Protein AF-A0A1B0G4T1-F1 (afdb_monomer_lite)

pLDDT: mean 83.84, std 18.12, range [33.19, 98.25]

Foldseek 3Di:
DPDDPPDDADPPDLVSLVVLLVVCVVPVADDLRNLVNLLVVLVVLLVCVVVVDPPSLVSVLSSLVSLLCNVVSDDPVPVVRLLSSLLSLLVNLLSLLSVLLDDDPVDLCSLVSSLVSNVSSVVSHDPVSLLCLQVDDAQSLLSLVNCLPPSPDDVSNVSSVVSSVVSLVSHDPVSNVSNLVSNPPVPVVVCVVVVVVVVVCVVVVPPPDDDDD

Secondary structure (DSSP, 8-state):
---SSSSSS---SHHHHHHHHHHHHHH----HHHHHHHHHHHHHHHHHHHTT-TTHHHHHHHHHHHHHHGGGGS-TT-HHHHHHHHHHHHHHHHHHHHHTT---TT-TTHHHHHHHHHHHHHHHS-HHHHGGGGGSPTTTGGGGHHHHHHSSSHHHHHHHHHHHHHHHTTS-HHHHHHHHHTSTT--HHHHHHHHHHHHHHHTTT--S-----

Sequence (213 aa):
MSSTKQKANDVRGLSDLQRIAKEFNKSKHVDKDVVRIFFSGFRFLTISLELQKYGIFEDIINWCRLYARIPFYIDPLNEKLQRLYEDTIPMVFPHIIGYLPYSVRDIETYHYMLLETMDTLLRNASFTALQKIGNFRPGIVAGLQYPIENAGDFNTQLLALKLMTRLLKYADIEKQNQELKSVPWFNTKLIENDLSAVIKEANRGQFENVRFA

Radius of gyration: 20.48 Å; chains: 1; bounding box: 42×47×72 Å

Organism: Glossina morsitans morsitans (NCBI:txid37546)

Structure (mmCIF, N/CA/C/O backbone):
data_AF-A0A1B0G4T1-F1
#
_entry.id   AF-A0A1B0G4T1-F1
#
loop_
_atom_site.group_PDB
_atom_site.id
_atom_site.type_symbol
_atom_site.label_atom_id
_atom_site.label_alt_id
_atom_site.label_comp_id
_atom_site.label_asym_id
_atom_site.label_entity_id
_atom_site.label_seq_id
_atom_site.pdbx_PDB_ins_code
_atom_site.Cartn_x
_atom_site.Cartn_y
_atom_site.Cartn_z
_atom_site.occupancy
_atom_site.B_iso_or_equiv
_atom_site.auth_seq_id
_atom_site.auth_comp_id
_atom_site.auth_asym_id
_atom_site.auth_atom_id
_atom_site.pdbx_PDB_model_num
ATOM 1 N N . MET A 1 1 ? -6.571 -23.524 34.681 1.00 36.94 1 MET A N 1
ATOM 2 C CA . MET A 1 1 ? -7.301 -22.729 33.665 1.00 36.94 1 MET A CA 1
ATOM 3 C C . MET A 1 1 ? -6.343 -21.709 33.049 1.00 36.94 1 MET A C 1
ATOM 5 O O . MET A 1 1 ? -6.210 -20.628 33.600 1.00 36.94 1 MET A O 1
ATOM 9 N N . SER A 1 2 ? -5.619 -22.041 31.969 1.00 38.47 2 SER A N 1
ATOM 10 C CA . SER A 1 2 ? -4.729 -21.061 31.302 1.00 38.47 2 SER A CA 1
ATOM 11 C C . SER A 1 2 ? -4.327 -21.410 29.854 1.00 38.47 2 SER A C 1
ATOM 13 O O . SER A 1 2 ? -3.208 -21.114 29.451 1.00 38.47 2 SER A O 1
ATOM 15 N N . SER A 1 3 ? -5.192 -22.033 29.043 1.00 33.19 3 SER A N 1
ATOM 16 C CA . SER A 1 3 ? -4.827 -22.395 27.653 1.00 33.19 3 SER A CA 1
ATOM 17 C C . SER A 1 3 ? -5.660 -21.725 26.553 1.00 33.19 3 SER A C 1
ATOM 19 O O . SER A 1 3 ? -5.402 -21.946 25.373 1.00 33.19 3 SER A O 1
ATOM 21 N N . THR A 1 4 ? -6.620 -20.861 26.893 1.00 36.22 4 THR A N 1
ATOM 22 C CA . THR A 1 4 ? -7.578 -20.321 25.907 1.00 36.22 4 THR A CA 1
ATOM 23 C C . THR A 1 4 ? -7.241 -18.925 25.368 1.00 36.22 4 THR A C 1
ATOM 25 O O . THR A 1 4 ? -8.005 -18.389 24.575 1.00 36.22 4 THR A O 1
ATOM 28 N N . LYS A 1 5 ? -6.107 -18.317 25.748 1.00 35.59 5 LYS A N 1
ATOM 29 C CA . LYS A 1 5 ? -5.749 -16.933 25.353 1.00 35.59 5 LYS A CA 1
ATOM 30 C C . LYS A 1 5 ? -4.660 -16.803 24.276 1.00 35.59 5 LYS A C 1
ATOM 32 O O . LYS A 1 5 ? -4.138 -15.714 24.082 1.00 35.59 5 LYS A O 1
ATOM 37 N N . GLN A 1 6 ? -4.335 -17.868 23.540 1.00 37.84 6 GLN A N 1
ATOM 38 C CA . GLN A 1 6 ? -3.200 -17.836 22.602 1.00 37.84 6 GLN A CA 1
ATOM 39 C C . GLN A 1 6 ? -3.440 -18.614 21.297 1.00 37.84 6 GLN A C 1
ATOM 41 O O . GLN A 1 6 ? -2.586 -19.370 20.848 1.00 37.84 6 GLN A O 1
ATOM 46 N N . LYS A 1 7 ? -4.626 -18.457 20.688 1.00 34.97 7 LYS A N 1
ATOM 47 C CA . LYS A 1 7 ? -4.952 -19.058 19.375 1.00 34.97 7 LYS A CA 1
ATOM 48 C C . LYS A 1 7 ? -5.548 -18.092 18.336 1.00 34.97 7 LYS A C 1
ATOM 50 O O . LYS A 1 7 ? -5.971 -18.550 17.284 1.00 34.97 7 LYS A O 1
ATOM 55 N N . ALA A 1 8 ? -5.573 -16.782 18.590 1.00 40.47 8 ALA A N 1
ATOM 56 C CA . ALA A 1 8 ? -6.279 -15.833 17.718 1.00 40.47 8 ALA A CA 1
ATOM 57 C C . ALA A 1 8 ? -5.431 -15.164 16.614 1.00 40.47 8 ALA A C 1
ATOM 59 O O . ALA A 1 8 ? -6.021 -14.598 15.705 1.00 40.47 8 ALA A O 1
ATOM 60 N N . ASN A 1 9 ? -4.090 -15.238 16.636 1.00 47.28 9 ASN A N 1
ATOM 61 C CA . ASN A 1 9 ? -3.261 -14.312 15.838 1.00 47.28 9 ASN A CA 1
ATOM 62 C C . ASN A 1 9 ? -2.207 -14.937 14.907 1.00 47.28 9 ASN A C 1
ATOM 64 O O . ASN A 1 9 ? -1.440 -14.194 14.299 1.00 47.28 9 ASN A O 1
ATOM 68 N N . ASP A 1 10 ? -2.163 -16.257 14.738 1.00 59.28 10 ASP A N 1
ATOM 69 C CA . ASP A 1 10 ? -1.193 -16.852 13.814 1.00 59.28 10 ASP A CA 1
ATOM 70 C C . ASP A 1 10 ? -1.837 -17.036 12.438 1.00 59.28 10 ASP A C 1
ATOM 72 O O . ASP A 1 10 ? -2.585 -17.988 12.223 1.00 59.28 10 ASP A O 1
ATOM 76 N N . VAL A 1 11 ? -1.538 -16.144 11.493 1.00 70.69 11 VAL A N 1
ATOM 77 C CA . VAL A 1 11 ? -1.718 -16.443 10.065 1.00 70.69 11 VAL A CA 1
ATOM 78 C C . VAL A 1 11 ? -0.745 -17.572 9.719 1.00 70.69 11 VAL A C 1
ATOM 80 O O . VAL A 1 11 ? 0.470 -17.366 9.743 1.00 70.69 11 VAL A O 1
ATOM 83 N N . ARG A 1 12 ? -1.256 -18.775 9.437 1.00 75.62 12 ARG A N 1
ATOM 84 C CA . ARG A 1 12 ? -0.443 -19.972 9.138 1.00 75.62 12 ARG A CA 1
ATOM 85 C C . ARG A 1 12 ? -0.496 -20.355 7.661 1.00 75.62 12 ARG A C 1
ATOM 87 O O . ARG A 1 12 ? 0.403 -21.040 7.177 1.00 75.62 12 ARG A O 1
ATOM 94 N N . GLY A 1 13 ? -1.518 -19.899 6.938 1.00 78.81 13 GLY A N 1
ATOM 95 C CA . GLY A 1 13 ? -1.740 -20.189 5.521 1.00 78.81 13 GLY A CA 1
ATOM 96 C C . GLY A 1 13 ? -2.429 -19.054 4.758 1.00 78.81 13 GLY A C 1
ATOM 97 O O . GLY A 1 13 ? -3.000 -18.145 5.355 1.00 78.81 13 GLY A O 1
ATOM 98 N N . LEU A 1 14 ? -2.439 -19.145 3.420 1.00 84.12 14 LEU A N 1
ATOM 99 C CA . LEU A 1 14 ? -3.254 -18.254 2.574 1.00 84.12 14 LEU A CA 1
ATOM 100 C C . LEU A 1 14 ? -4.751 -18.420 2.864 1.00 84.12 14 LEU A C 1
ATOM 102 O O . LEU A 1 14 ? -5.485 -17.440 2.906 1.00 84.12 14 LEU A O 1
ATOM 106 N N . SER A 1 15 ? -5.184 -19.640 3.192 1.00 88.31 15 SER A N 1
ATOM 107 C CA . SER A 1 15 ? -6.550 -19.917 3.642 1.00 88.31 15 SER A CA 1
ATOM 108 C C . SER A 1 15 ? -6.940 -19.133 4.901 1.00 88.31 15 SER A C 1
ATOM 110 O O . SER A 1 15 ? -8.100 -18.741 5.034 1.00 88.31 15 SER A O 1
ATOM 112 N N . ASP A 1 16 ? -5.996 -18.860 5.810 1.00 89.62 16 ASP A N 1
ATOM 113 C CA . ASP A 1 16 ? -6.262 -18.029 6.986 1.00 89.62 16 ASP A CA 1
ATOM 114 C C . ASP A 1 16 ? -6.482 -16.573 6.586 1.00 89.62 16 ASP A C 1
ATOM 116 O O . ASP A 1 16 ? -7.438 -15.961 7.058 1.00 89.62 16 ASP A O 1
ATOM 120 N N . LEU A 1 17 ? -5.655 -16.034 5.680 1.00 90.88 17 LEU A N 1
ATOM 121 C CA . LEU A 1 17 ? -5.855 -14.688 5.135 1.00 90.88 17 LEU A CA 1
ATOM 122 C C . LEU A 1 17 ? -7.210 -14.577 4.432 1.00 90.88 17 LEU A C 1
ATOM 124 O O . LEU A 1 17 ? -7.978 -13.662 4.711 1.00 90.88 17 LEU A O 1
ATOM 128 N N . GLN A 1 18 ? -7.564 -15.545 3.590 1.00 92.75 18 GLN A N 1
ATOM 129 C CA . GLN A 1 18 ? -8.857 -15.576 2.904 1.00 92.75 18 GLN A CA 1
ATOM 130 C C . GLN A 1 18 ? -10.032 -15.642 3.890 1.00 92.75 18 GLN A C 1
ATOM 132 O O . GLN A 1 18 ? -11.033 -14.936 3.724 1.00 92.75 18 GLN A O 1
ATOM 137 N N . ARG A 1 19 ? -9.913 -16.450 4.952 1.00 94.31 19 ARG A N 1
ATOM 138 C CA . ARG A 1 19 ? -10.917 -16.531 6.021 1.00 94.31 19 ARG A CA 1
ATOM 139 C C . ARG A 1 19 ? -11.059 -15.198 6.753 1.00 94.31 19 ARG A C 1
ATOM 141 O O . ARG A 1 19 ? -12.182 -14.713 6.878 1.00 94.31 19 ARG A O 1
ATOM 148 N N . ILE A 1 20 ? -9.949 -14.588 7.173 1.00 93.62 20 ILE A N 1
ATOM 149 C CA . ILE A 1 20 ? -9.932 -13.285 7.855 1.00 93.62 20 ILE A CA 1
ATOM 150 C C . ILE A 1 20 ? -10.541 -12.205 6.956 1.00 93.62 20 ILE A C 1
ATOM 152 O O . ILE A 1 20 ? -11.408 -11.454 7.395 1.00 93.62 20 ILE A O 1
ATOM 156 N N . ALA A 1 21 ? -10.163 -12.164 5.678 1.00 93.88 21 ALA A N 1
ATOM 157 C CA . ALA A 1 21 ? -10.709 -11.231 4.697 1.00 93.88 21 ALA A CA 1
ATOM 158 C C . ALA A 1 21 ? -12.231 -11.388 4.535 1.00 93.88 21 ALA A C 1
ATOM 160 O O . ALA A 1 21 ? -12.971 -10.401 4.474 1.00 93.88 21 ALA A O 1
ATOM 161 N N . LYS A 1 22 ? -12.722 -12.633 4.496 1.00 94.12 22 LYS A N 1
ATOM 162 C CA . LYS A 1 22 ? -14.155 -12.941 4.410 1.00 94.12 22 LYS A CA 1
ATOM 163 C C . LYS A 1 22 ? -14.906 -12.546 5.681 1.00 94.12 22 LYS A C 1
ATOM 165 O O . LYS A 1 22 ? -16.009 -12.010 5.585 1.00 94.12 22 LYS A O 1
ATOM 170 N N . GLU A 1 23 ? -14.338 -12.816 6.852 1.00 93.56 23 GLU A N 1
ATOM 171 C CA . GLU A 1 23 ? -14.903 -12.421 8.147 1.00 93.56 23 GLU A CA 1
ATOM 172 C C . GLU A 1 23 ? -14.962 -10.895 8.275 1.00 93.56 23 GLU A C 1
ATOM 174 O O . GLU A 1 23 ? -16.020 -10.355 8.598 1.00 93.56 23 GLU A O 1
ATOM 179 N N . PHE A 1 24 ? -13.883 -10.199 7.916 1.00 94.69 24 PHE A N 1
ATOM 180 C CA . PHE A 1 24 ? -13.806 -8.741 7.942 1.00 94.69 24 PHE A CA 1
ATOM 181 C C . PHE A 1 24 ? -14.826 -8.080 7.007 1.00 94.69 24 PHE A C 1
ATOM 183 O O . PHE A 1 24 ? -15.534 -7.165 7.417 1.00 94.69 24 PHE A O 1
ATOM 190 N N . ASN A 1 25 ? -14.983 -8.578 5.776 1.00 92.38 25 ASN A N 1
ATOM 191 C CA . ASN A 1 25 ? -15.998 -8.065 4.845 1.00 92.38 25 ASN A CA 1
ATOM 192 C C . ASN A 1 25 ? -17.434 -8.191 5.381 1.00 92.38 25 ASN A C 1
ATOM 194 O O . ASN A 1 25 ? -18.291 -7.372 5.039 1.00 92.38 25 ASN A O 1
ATOM 198 N N . LYS A 1 26 ? -17.702 -9.219 6.196 1.00 93.38 26 LYS A N 1
ATOM 199 C CA . LYS A 1 26 ? -19.014 -9.448 6.811 1.00 93.38 26 LYS A CA 1
ATOM 200 C C . LYS A 1 26 ? -19.235 -8.563 8.029 1.00 93.38 26 LYS A C 1
ATOM 202 O O . LYS A 1 26 ? -20.270 -7.911 8.110 1.00 93.38 26 LYS A O 1
ATOM 207 N N . SER A 1 27 ? -18.298 -8.575 8.976 1.00 93.25 27 SER A N 1
ATOM 208 C CA . SER A 1 27 ? -18.466 -7.870 10.249 1.00 93.25 27 SER A CA 1
ATOM 209 C C . SER A 1 27 ? -18.265 -6.368 10.101 1.00 93.25 27 SER A C 1
ATOM 211 O O . SER A 1 27 ? -18.937 -5.605 10.788 1.00 93.25 27 SER A O 1
ATOM 213 N N . LYS A 1 28 ? -17.332 -5.952 9.229 1.00 93.31 28 LYS A N 1
ATOM 214 C CA . LYS A 1 28 ? -16.812 -4.577 9.126 1.00 93.31 28 LYS A CA 1
ATOM 215 C C . LYS A 1 28 ? -16.382 -4.013 10.484 1.00 93.31 28 LYS A C 1
ATOM 217 O O . LYS A 1 28 ? -16.335 -2.806 10.674 1.00 93.31 28 LYS A O 1
ATOM 222 N N . HIS A 1 29 ? -16.099 -4.893 11.439 1.00 92.75 29 HIS A N 1
ATOM 223 C CA . HIS A 1 29 ? -15.681 -4.527 12.781 1.00 92.75 29 HIS A CA 1
ATOM 224 C C . HIS A 1 29 ? -14.183 -4.250 12.768 1.00 92.75 29 HIS A C 1
ATOM 226 O O . HIS A 1 29 ? -13.412 -5.052 12.233 1.00 92.75 29 HIS A O 1
ATOM 232 N N . VAL A 1 30 ? -13.774 -3.132 13.366 1.00 94.62 30 VAL A N 1
ATOM 233 C CA . VAL A 1 30 ? -12.365 -2.769 13.519 1.00 94.62 30 VAL A CA 1
ATOM 234 C C . VAL A 1 30 ? -12.054 -2.563 14.989 1.00 94.62 30 VAL A C 1
ATOM 236 O O . VAL A 1 30 ? -12.640 -1.725 15.671 1.00 94.62 30 VAL A O 1
ATOM 239 N N . ASP A 1 31 ? -11.047 -3.287 15.451 1.00 95.00 31 ASP A N 1
ATOM 240 C CA . ASP A 1 31 ? -10.358 -3.031 16.702 1.00 95.00 31 ASP A CA 1
ATOM 241 C C . ASP A 1 31 ? -8.839 -3.122 16.492 1.00 95.00 31 ASP A C 1
ATOM 243 O O . ASP A 1 31 ? -8.334 -3.267 15.375 1.00 95.00 31 ASP A O 1
ATOM 247 N N . LYS A 1 32 ? -8.086 -3.004 17.587 1.00 95.38 32 LYS A N 1
ATOM 248 C CA . LYS A 1 32 ? -6.621 -3.024 17.547 1.00 95.38 32 LYS A CA 1
ATOM 249 C C . LYS A 1 32 ? -6.064 -4.349 17.030 1.00 95.38 32 LYS A C 1
ATOM 251 O O . LYS A 1 32 ? -4.991 -4.346 16.428 1.00 95.38 32 LYS A O 1
ATOM 256 N N . ASP A 1 33 ? -6.748 -5.459 17.287 1.00 93.88 33 ASP A N 1
ATOM 257 C CA . ASP A 1 33 ? -6.283 -6.779 16.874 1.00 93.88 33 ASP A CA 1
ATOM 258 C C . ASP A 1 33 ? -6.523 -6.974 15.379 1.00 93.88 33 ASP A C 1
ATOM 260 O O . ASP A 1 33 ? -5.616 -7.429 14.686 1.00 93.88 33 ASP A O 1
ATOM 264 N N . VAL A 1 34 ? -7.652 -6.491 14.849 1.00 94.25 34 VAL A N 1
ATOM 265 C CA . VAL A 1 34 ? -7.895 -6.435 13.397 1.00 94.25 34 VAL A CA 1
ATOM 266 C C . VAL A 1 34 ? -6.784 -5.658 12.687 1.00 94.25 34 VAL A C 1
ATOM 268 O O . VAL A 1 34 ? -6.173 -6.188 11.760 1.00 94.25 34 VAL A O 1
ATOM 271 N N . VAL A 1 35 ? -6.445 -4.447 13.146 1.00 95.06 35 VAL A N 1
ATOM 272 C CA . VAL A 1 35 ? -5.362 -3.642 12.538 1.00 95.06 35 VAL A CA 1
ATOM 273 C C . VAL A 1 35 ? -4.028 -4.404 12.543 1.00 95.06 35 VAL A C 1
ATOM 275 O O . VAL A 1 35 ? -3.334 -4.458 11.526 1.00 95.06 35 VAL A O 1
ATOM 278 N N . ARG A 1 36 ? -3.680 -5.052 13.662 1.00 93.62 36 ARG A N 1
ATOM 279 C CA . ARG A 1 36 ? -2.438 -5.836 13.801 1.00 93.62 36 ARG A CA 1
ATOM 280 C C . ARG A 1 36 ? -2.402 -7.070 12.908 1.00 93.62 36 ARG A C 1
ATOM 282 O O . ARG A 1 36 ? -1.350 -7.370 12.340 1.00 93.62 36 ARG A O 1
ATOM 289 N N . ILE A 1 37 ? -3.521 -7.783 12.796 1.00 93.75 37 ILE A N 1
ATOM 290 C CA . ILE A 1 37 ? -3.659 -8.958 11.933 1.00 93.75 37 ILE A CA 1
ATOM 291 C C . ILE A 1 37 ? -3.484 -8.540 10.476 1.00 93.75 37 ILE A C 1
ATOM 293 O O . ILE A 1 37 ? -2.680 -9.140 9.763 1.00 93.75 37 ILE A O 1
ATOM 297 N N . PHE A 1 38 ? -4.173 -7.480 10.047 1.00 95.19 38 PHE A N 1
ATOM 298 C CA . PHE A 1 38 ? -4.049 -6.967 8.686 1.00 95.19 38 PHE A CA 1
ATOM 299 C C . PHE A 1 38 ? -2.621 -6.535 8.356 1.00 95.19 38 PHE A C 1
ATOM 301 O O . PHE A 1 38 ? -2.087 -6.928 7.318 1.00 95.19 38 PHE A O 1
ATOM 308 N N . PHE A 1 39 ? -1.974 -5.802 9.263 1.00 93.25 39 PHE A N 1
ATOM 309 C CA . PHE A 1 39 ? -0.572 -5.428 9.103 1.00 93.25 39 PHE A CA 1
ATOM 310 C C . PHE A 1 39 ? 0.339 -6.662 8.983 1.00 93.25 39 PHE A C 1
ATOM 312 O O . PHE A 1 39 ? 1.138 -6.764 8.054 1.00 93.25 39 PHE A O 1
ATOM 319 N N . SER A 1 40 ? 0.174 -7.646 9.869 1.00 90.69 40 SER A N 1
ATOM 320 C CA . SER A 1 40 ? 0.975 -8.879 9.856 1.00 90.69 40 SER A CA 1
ATOM 321 C C . SER A 1 40 ? 0.740 -9.724 8.597 1.00 90.69 40 SER A C 1
ATOM 323 O O . SER A 1 40 ? 1.657 -10.405 8.130 1.00 90.69 40 SER A O 1
ATOM 325 N N . GLY A 1 41 ? -0.452 -9.639 8.001 1.00 94.12 41 GLY A N 1
ATOM 326 C CA . GLY A 1 41 ? -0.783 -10.300 6.741 1.00 94.12 41 GLY A CA 1
ATOM 327 C C . GLY A 1 41 ? 0.117 -9.885 5.576 1.00 94.12 41 GLY A C 1
ATOM 328 O O . GLY A 1 41 ? 0.500 -10.746 4.790 1.00 94.12 41 GLY A O 1
ATOM 329 N N . PHE A 1 42 ? 0.569 -8.626 5.507 1.00 94.88 42 PHE A N 1
ATOM 330 C CA . PHE A 1 42 ? 1.501 -8.176 4.458 1.00 94.88 42 PHE A CA 1
ATOM 331 C C . PHE A 1 42 ? 2.838 -8.924 4.492 1.00 94.88 42 PHE A C 1
ATOM 333 O O . PHE A 1 42 ? 3.382 -9.311 3.452 1.00 94.88 42 PHE A O 1
ATOM 340 N N . ARG A 1 43 ? 3.362 -9.208 5.690 1.00 90.00 43 ARG A N 1
ATOM 341 C CA . ARG A 1 43 ? 4.578 -10.018 5.835 1.00 90.00 43 ARG A CA 1
ATOM 342 C C . ARG A 1 43 ? 4.361 -11.433 5.301 1.00 90.00 43 ARG A C 1
ATOM 344 O O . ARG A 1 43 ? 5.215 -11.948 4.584 1.00 90.00 43 ARG A O 1
ATOM 351 N N . PHE A 1 44 ? 3.222 -12.044 5.616 1.00 90.88 44 PHE A N 1
ATOM 352 C CA . PHE A 1 44 ? 2.898 -13.389 5.139 1.00 90.88 44 PHE A CA 1
ATOM 353 C C . PHE A 1 44 ? 2.693 -13.445 3.619 1.00 90.88 44 PHE A C 1
ATOM 355 O O . PHE A 1 44 ? 3.159 -14.385 2.972 1.00 90.88 44 PHE A O 1
ATOM 362 N N . LEU A 1 45 ? 2.028 -12.438 3.046 1.00 94.12 45 LEU A N 1
ATOM 363 C CA . LEU A 1 45 ? 1.850 -12.304 1.600 1.00 94.12 45 LEU A CA 1
ATOM 364 C C . LEU A 1 45 ? 3.192 -12.166 0.884 1.00 94.12 45 LEU A C 1
ATOM 366 O O . LEU A 1 45 ? 3.407 -12.843 -0.111 1.00 94.12 45 LEU A O 1
ATOM 370 N N . THR A 1 46 ? 4.121 -11.381 1.439 1.00 92.38 46 THR A N 1
ATOM 371 C CA . THR A 1 46 ? 5.484 -11.233 0.893 1.00 92.38 46 THR A CA 1
ATOM 372 C C . THR A 1 46 ? 6.198 -12.584 0.818 1.00 92.38 46 THR A C 1
ATOM 374 O O . THR A 1 46 ? 6.652 -12.982 -0.248 1.00 92.38 46 THR A O 1
ATOM 377 N N . ILE A 1 47 ? 6.199 -13.344 1.918 1.00 88.56 47 ILE A N 1
ATOM 378 C CA . ILE A 1 47 ? 6.807 -14.685 1.959 1.00 88.56 47 ILE A CA 1
ATOM 379 C C . ILE A 1 47 ? 6.105 -15.638 0.978 1.00 88.56 47 ILE A C 1
ATOM 381 O O . ILE A 1 47 ? 6.741 -16.439 0.302 1.00 88.56 47 ILE A O 1
ATOM 385 N N . SER A 1 48 ? 4.776 -15.581 0.895 1.00 90.62 48 SER A N 1
ATOM 386 C CA . SER A 1 48 ? 4.009 -16.459 0.005 1.00 90.62 48 SER A CA 1
ATOM 387 C C . SER A 1 48 ? 4.219 -16.136 -1.475 1.00 90.62 48 SER A C 1
ATOM 389 O O . SER A 1 48 ? 4.181 -17.054 -2.295 1.00 90.62 48 SER A O 1
ATOM 391 N N . LEU A 1 49 ? 4.464 -14.866 -1.799 1.00 91.69 49 LEU A N 1
ATOM 392 C CA . LEU A 1 49 ? 4.806 -14.401 -3.138 1.00 91.69 49 LEU A CA 1
ATOM 393 C C . LEU A 1 49 ? 6.196 -14.885 -3.558 1.00 91.69 49 LEU A C 1
ATOM 395 O O . LEU A 1 49 ? 6.340 -15.429 -4.648 1.00 91.69 49 LEU A O 1
ATOM 399 N N . GLU A 1 50 ? 7.191 -14.777 -2.673 1.00 88.81 50 GLU A N 1
ATOM 400 C CA . GLU A 1 50 ? 8.542 -15.316 -2.903 1.00 88.81 50 GLU A CA 1
ATOM 401 C C . GLU A 1 50 ? 8.524 -16.835 -3.136 1.00 88.81 50 GLU A C 1
ATOM 403 O O . GLU A 1 50 ? 9.274 -17.357 -3.959 1.00 88.81 50 GLU A O 1
ATOM 408 N N . LEU A 1 51 ? 7.620 -17.545 -2.454 1.00 87.81 51 LEU A N 1
ATOM 409 C CA . LEU A 1 51 ? 7.387 -18.982 -2.631 1.00 87.81 51 LEU A CA 1
ATOM 410 C C . LEU A 1 51 ? 6.485 -19.326 -3.830 1.00 87.81 51 LEU A C 1
ATOM 412 O O . LEU A 1 51 ? 6.152 -20.497 -4.006 1.00 87.81 51 LEU A O 1
ATOM 416 N N . GLN A 1 52 ? 6.063 -18.334 -4.621 1.00 87.00 52 GLN A N 1
ATOM 417 C CA . GLN A 1 52 ? 5.226 -18.492 -5.817 1.00 87.00 52 GLN A CA 1
ATOM 418 C C . GLN A 1 52 ? 3.962 -19.332 -5.576 1.00 87.00 52 GLN A C 1
ATOM 420 O O . GLN A 1 52 ? 3.584 -20.182 -6.385 1.00 87.00 52 GLN A O 1
ATOM 425 N N . LYS A 1 53 ? 3.297 -19.126 -4.433 1.00 87.19 53 LYS A N 1
ATOM 426 C CA . LYS A 1 53 ? 2.059 -19.854 -4.133 1.00 87.19 53 LYS A CA 1
ATOM 427 C C . LYS A 1 53 ? 0.962 -19.508 -5.143 1.00 87.19 53 LYS A C 1
ATOM 429 O O . LYS A 1 53 ? 0.783 -18.353 -5.516 1.00 87.19 53 LYS A O 1
ATOM 434 N N . TYR A 1 54 ? 0.189 -20.516 -5.535 1.00 86.25 54 TYR A N 1
ATOM 435 C CA . TYR A 1 54 ? -0.946 -20.348 -6.441 1.00 86.25 54 TYR A CA 1
ATOM 436 C C . TYR A 1 54 ? -1.999 -19.381 -5.867 1.00 86.25 54 TYR A C 1
ATOM 438 O O . TYR A 1 54 ? -2.333 -19.477 -4.685 1.00 86.25 54 TYR A O 1
ATOM 446 N N . GLY A 1 55 ? -2.524 -18.476 -6.702 1.00 87.25 55 GLY A N 1
ATOM 447 C CA . GLY A 1 55 ? -3.562 -17.499 -6.331 1.00 87.25 55 GLY A CA 1
ATOM 448 C C . GLY A 1 55 ? -3.086 -16.331 -5.453 1.00 87.25 55 GLY A C 1
ATOM 449 O O . GLY A 1 55 ? -3.899 -15.591 -4.901 1.00 87.25 55 GLY A O 1
ATOM 450 N N . ILE A 1 56 ? -1.768 -16.169 -5.274 1.00 93.50 56 ILE A N 1
ATOM 451 C CA . ILE A 1 56 ? -1.213 -15.152 -4.372 1.00 93.50 56 ILE A CA 1
ATOM 452 C C . ILE A 1 56 ? -1.520 -13.718 -4.818 1.00 93.50 56 ILE A C 1
ATOM 454 O O . ILE A 1 56 ? -1.674 -12.836 -3.976 1.00 93.50 56 ILE A O 1
ATOM 458 N N . PHE A 1 57 ? -1.619 -13.463 -6.123 1.00 94.75 57 PHE A N 1
ATOM 459 C CA . PHE A 1 57 ? -1.814 -12.112 -6.649 1.00 94.75 57 PHE A CA 1
ATOM 460 C C . PHE A 1 57 ? -3.219 -11.580 -6.351 1.00 94.75 57 PHE A C 1
ATOM 462 O O . PHE A 1 57 ? -3.365 -10.426 -5.937 1.00 94.75 57 PHE A O 1
ATOM 469 N N . GLU A 1 58 ? -4.243 -12.425 -6.467 1.00 93.88 58 GLU A N 1
ATOM 470 C CA . GLU A 1 58 ? -5.612 -12.108 -6.065 1.00 93.88 58 GLU A CA 1
ATOM 471 C C . GLU A 1 58 ? -5.706 -11.856 -4.557 1.00 93.88 58 GLU A C 1
ATOM 473 O O . GLU A 1 58 ? -6.347 -10.890 -4.126 1.00 93.88 58 GLU A O 1
ATOM 478 N N . ASP A 1 59 ? -5.028 -12.682 -3.753 1.00 94.69 59 ASP A N 1
ATOM 479 C CA . ASP A 1 59 ? -4.968 -12.513 -2.300 1.00 94.69 59 ASP A CA 1
ATOM 480 C C . ASP A 1 59 ? -4.287 -11.187 -1.920 1.00 94.69 59 ASP A C 1
ATOM 482 O O . ASP A 1 59 ? -4.802 -10.461 -1.065 1.00 94.69 59 ASP A O 1
ATOM 486 N N . ILE A 1 60 ? -3.184 -10.824 -2.588 1.00 96.75 60 ILE A N 1
ATOM 487 C CA . ILE A 1 60 ? -2.492 -9.539 -2.408 1.00 96.75 60 ILE A CA 1
ATOM 488 C C . ILE A 1 60 ? -3.432 -8.370 -2.709 1.00 96.75 60 ILE A C 1
ATOM 490 O O . ILE A 1 60 ? -3.579 -7.475 -1.870 1.00 96.75 60 ILE A O 1
ATOM 494 N N . ILE A 1 61 ? -4.081 -8.372 -3.877 1.00 96.50 61 ILE A N 1
ATOM 495 C CA . ILE A 1 61 ? -5.003 -7.305 -4.287 1.00 96.50 61 ILE A CA 1
ATOM 496 C C . ILE A 1 61 ? -6.128 -7.153 -3.263 1.00 96.50 61 ILE A C 1
ATOM 498 O O . ILE A 1 61 ? -6.430 -6.043 -2.813 1.00 96.50 61 ILE A O 1
A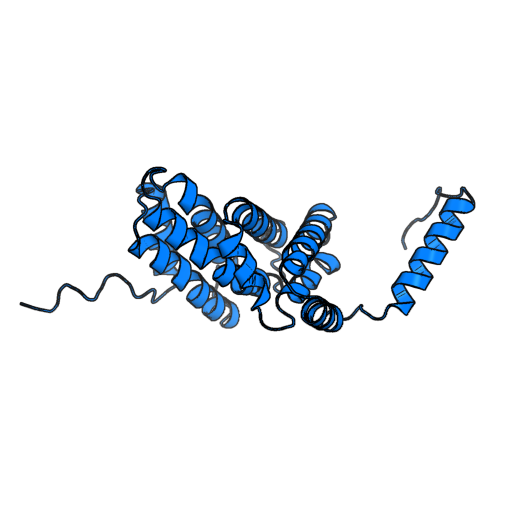TOM 502 N N . ASN A 1 62 ? -6.762 -8.266 -2.891 1.00 96.19 62 ASN A N 1
ATOM 503 C CA . ASN A 1 62 ? -7.877 -8.259 -1.957 1.00 96.19 62 ASN A CA 1
ATOM 504 C C . ASN A 1 62 ? -7.437 -7.743 -0.580 1.00 96.19 62 ASN A C 1
ATOM 506 O O . ASN A 1 62 ? -8.104 -6.885 -0.001 1.00 96.19 62 ASN A O 1
ATOM 510 N N . TRP A 1 63 ? -6.287 -8.194 -0.077 1.00 97.56 63 TRP A N 1
ATOM 511 C CA . TRP A 1 63 ? -5.756 -7.751 1.211 1.00 97.56 63 TRP A CA 1
ATOM 512 C C . TRP A 1 63 ? -5.439 -6.255 1.228 1.00 97.56 63 TRP A C 1
ATOM 514 O O . TRP A 1 63 ? -5.857 -5.549 2.147 1.00 97.56 63 TRP A O 1
ATOM 524 N N . CYS A 1 64 ? -4.777 -5.760 0.178 1.00 97.81 64 CYS A N 1
ATOM 525 C CA . CYS A 1 64 ? -4.477 -4.342 -0.027 1.00 97.81 64 CYS A CA 1
ATOM 526 C C . CYS A 1 64 ? -5.753 -3.489 0.017 1.00 97.81 64 CYS A C 1
ATOM 528 O O . CYS A 1 64 ? -5.847 -2.529 0.788 1.00 97.81 64 CYS A O 1
ATOM 530 N N . ARG A 1 65 ? -6.775 -3.890 -0.747 1.00 96.94 65 ARG A N 1
ATOM 531 C CA . ARG A 1 65 ? -8.068 -3.195 -0.805 1.00 96.94 65 ARG A CA 1
ATOM 532 C C . ARG A 1 65 ? -8.803 -3.192 0.527 1.00 96.94 65 ARG A C 1
ATOM 534 O O . ARG A 1 65 ? -9.382 -2.175 0.905 1.00 96.94 65 ARG A O 1
ATOM 541 N N . LEU A 1 66 ? -8.811 -4.315 1.240 1.00 97.12 66 LEU A N 1
ATOM 542 C CA . LEU A 1 66 ? -9.464 -4.402 2.546 1.00 97.12 66 LEU A CA 1
ATOM 543 C C . LEU A 1 66 ? -8.744 -3.565 3.595 1.00 97.12 66 LEU A C 1
ATOM 545 O O . LEU A 1 66 ? -9.407 -2.849 4.344 1.00 97.12 66 LEU A O 1
ATOM 549 N N . TYR A 1 67 ? -7.412 -3.586 3.595 1.00 97.62 67 TYR A N 1
ATOM 550 C CA . TYR A 1 67 ? -6.614 -2.751 4.482 1.00 97.62 67 TYR A CA 1
ATOM 551 C C . TYR A 1 67 ? -6.910 -1.261 4.273 1.00 97.62 67 TYR A C 1
ATOM 553 O O . TYR A 1 67 ? -7.212 -0.559 5.235 1.00 97.62 67 TYR A O 1
ATOM 561 N N . ALA A 1 68 ? -6.951 -0.792 3.020 1.00 97.25 68 ALA A N 1
ATOM 562 C CA . ALA A 1 68 ? -7.281 0.601 2.705 1.00 97.25 68 ALA A CA 1
ATOM 563 C C . ALA A 1 68 ? -8.713 1.016 3.097 1.00 97.25 68 ALA A C 1
ATOM 565 O O . ALA A 1 68 ? -9.000 2.212 3.175 1.00 97.25 68 ALA A O 1
ATOM 566 N N . ARG A 1 69 ? -9.607 0.052 3.370 1.00 96.06 69 ARG A N 1
ATOM 567 C CA . ARG A 1 69 ? -10.986 0.307 3.812 1.00 96.06 69 ARG A CA 1
ATOM 568 C C . ARG A 1 69 ? -11.166 0.370 5.326 1.00 96.06 69 ARG A C 1
ATOM 570 O O . ARG A 1 69 ? -12.203 0.859 5.768 1.00 96.06 69 ARG A O 1
ATOM 577 N N . ILE A 1 70 ? -10.182 -0.076 6.107 1.00 96.38 70 ILE A N 1
ATOM 578 C CA . ILE A 1 70 ? -10.206 -0.019 7.576 1.00 96.38 70 ILE A CA 1
ATOM 579 C C . ILE A 1 70 ? -10.641 1.351 8.133 1.00 96.38 70 ILE A C 1
ATOM 581 O O . ILE A 1 70 ? -11.520 1.349 8.995 1.00 96.38 70 ILE A O 1
ATOM 585 N N . PRO A 1 71 ? -10.127 2.512 7.671 1.00 94.88 71 PRO A N 1
ATOM 586 C CA . PRO A 1 71 ? -10.452 3.791 8.304 1.00 94.88 71 PRO A CA 1
ATOM 587 C C . PRO A 1 71 ? -11.931 4.171 8.161 1.00 94.88 71 PRO A C 1
ATOM 589 O O . PRO A 1 71 ? -12.458 4.871 9.014 1.00 94.88 71 PRO A O 1
ATOM 592 N N . PHE A 1 72 ? -12.641 3.657 7.150 1.00 94.56 72 PHE A N 1
ATOM 593 C CA . PHE A 1 72 ? -14.082 3.900 6.992 1.00 94.56 72 PHE A CA 1
ATOM 594 C C . PHE A 1 72 ? -14.947 3.143 8.008 1.00 94.56 72 PHE A C 1
ATOM 596 O O . PHE A 1 72 ? -16.153 3.372 8.080 1.00 94.56 72 PHE A O 1
ATOM 603 N N . TYR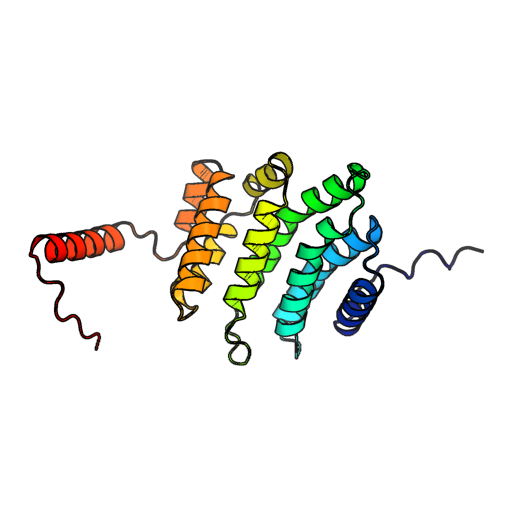 A 1 73 ? -14.350 2.214 8.752 1.00 96.31 73 TYR A N 1
ATOM 604 C CA . TYR A 1 73 ? -15.020 1.389 9.755 1.00 96.31 73 TYR A CA 1
ATOM 605 C C . TYR A 1 73 ? -14.553 1.679 11.182 1.00 96.31 73 TYR A C 1
ATOM 607 O O . TYR A 1 73 ? -15.075 1.096 12.130 1.00 96.31 73 TYR A O 1
ATOM 615 N N . ILE A 1 74 ? -13.582 2.577 11.348 1.00 95.56 74 ILE A N 1
ATOM 616 C CA . ILE A 1 74 ? -13.194 3.089 12.657 1.00 95.56 74 ILE A CA 1
ATOM 617 C C . ILE A 1 74 ? -14.215 4.156 13.060 1.00 95.56 74 ILE A C 1
ATOM 619 O O . ILE A 1 74 ? -14.522 5.055 12.281 1.00 95.56 74 ILE A O 1
ATOM 623 N N . ASP A 1 75 ? -14.739 4.059 14.284 1.00 93.44 75 ASP A N 1
ATOM 624 C CA . ASP A 1 75 ? -15.545 5.130 14.879 1.00 93.44 75 ASP A CA 1
ATOM 625 C C . ASP A 1 75 ? -14.737 6.445 14.850 1.00 93.44 75 ASP A C 1
ATOM 627 O O . ASP A 1 75 ? -13.642 6.472 15.425 1.00 93.44 75 ASP A O 1
ATOM 631 N N . PRO A 1 76 ? -15.241 7.531 14.228 1.00 90.94 76 PRO A N 1
ATOM 632 C CA . PRO A 1 76 ? -14.547 8.818 14.175 1.00 90.94 76 PRO A CA 1
ATOM 633 C C . PRO A 1 76 ? -14.154 9.377 15.550 1.00 90.94 76 PRO A C 1
ATOM 635 O O . PRO A 1 76 ? -13.199 10.146 15.647 1.00 90.94 76 PRO A O 1
ATOM 638 N N . LEU A 1 77 ? -14.857 8.985 16.618 1.00 95.06 77 LEU A N 1
ATOM 639 C CA . LEU A 1 77 ? -14.550 9.384 17.996 1.00 95.06 77 LEU A CA 1
ATOM 640 C C . LEU A 1 77 ? -13.414 8.556 18.620 1.00 95.06 77 LEU A C 1
ATOM 642 O O . LEU A 1 77 ? -12.860 8.921 19.659 1.00 95.06 77 LEU A O 1
ATOM 646 N N . ASN A 1 78 ? -13.028 7.442 18.000 1.00 96.62 78 ASN A N 1
ATOM 647 C CA . ASN A 1 78 ? -11.952 6.576 18.465 1.00 96.62 78 ASN A CA 1
ATOM 648 C C . ASN A 1 78 ? -10.596 6.980 17.867 1.00 96.62 78 ASN A C 1
ATOM 650 O O . ASN A 1 78 ? -9.929 6.207 17.173 1.00 96.62 78 ASN A O 1
ATOM 654 N N . GLU A 1 79 ? -10.138 8.187 18.205 1.00 95.31 79 GLU A N 1
ATOM 655 C CA . GLU A 1 79 ? -8.863 8.733 17.716 1.00 95.31 79 GLU A CA 1
ATOM 656 C C . GLU A 1 79 ? -7.662 7.818 17.994 1.00 95.31 79 GLU A C 1
ATOM 658 O O . GLU A 1 79 ? -6.708 7.771 17.221 1.00 95.31 79 GLU A O 1
ATOM 663 N N . LYS A 1 80 ? -7.683 7.069 19.106 1.00 96.62 80 LYS A N 1
ATOM 664 C CA . LYS A 1 80 ? -6.592 6.150 19.466 1.00 96.62 80 LYS A CA 1
ATOM 665 C C . LYS A 1 80 ? -6.465 5.001 18.470 1.00 96.62 80 LYS A C 1
ATOM 667 O O . LYS A 1 80 ? -5.347 4.588 18.168 1.00 96.62 80 LYS A O 1
ATOM 672 N N . LEU A 1 81 ? -7.589 4.458 18.006 1.00 97.00 81 LEU A N 1
ATOM 673 C CA . LEU A 1 81 ? -7.599 3.394 17.006 1.00 97.00 81 LEU A CA 1
ATOM 674 C C . LEU A 1 81 ? -7.251 3.942 15.619 1.00 97.00 81 LEU A C 1
ATOM 676 O O . LEU A 1 81 ? -6.461 3.319 14.916 1.00 97.00 81 LEU A O 1
ATOM 680 N N . GLN A 1 82 ? -7.758 5.130 15.279 1.00 96.44 82 GLN A N 1
ATOM 681 C CA . GLN A 1 82 ? -7.406 5.825 14.041 1.00 96.44 82 GLN A CA 1
ATOM 682 C C . GLN A 1 82 ? -5.893 6.057 13.941 1.00 96.44 82 GLN A C 1
ATOM 684 O O . GLN A 1 82 ? -5.266 5.629 12.976 1.00 96.44 82 GLN A O 1
ATOM 689 N N . ARG A 1 83 ? -5.274 6.633 14.981 1.00 95.50 83 ARG A N 1
ATOM 690 C CA . ARG A 1 83 ? -3.816 6.847 15.025 1.00 95.50 83 ARG A CA 1
ATOM 691 C C . ARG A 1 83 ? -3.033 5.539 14.943 1.00 95.50 83 ARG A C 1
ATOM 693 O O . ARG A 1 83 ? -2.025 5.487 14.251 1.00 95.50 83 ARG A O 1
ATOM 700 N N . LEU A 1 84 ? -3.503 4.477 15.608 1.00 95.88 84 LEU A N 1
ATOM 701 C CA . LEU A 1 84 ? -2.873 3.155 15.516 1.00 95.88 84 LEU A CA 1
ATOM 702 C C . LEU A 1 84 ? -2.846 2.640 14.069 1.00 95.88 84 LEU A C 1
ATOM 704 O O . LEU A 1 84 ? -1.827 2.102 13.648 1.00 95.88 84 LEU A O 1
ATOM 708 N N . TYR A 1 85 ? -3.947 2.791 13.331 1.00 96.94 85 TYR A N 1
ATOM 709 C CA . TYR A 1 85 ? -4.025 2.406 11.922 1.00 96.94 85 TYR A CA 1
ATOM 710 C C . TYR A 1 85 ? -3.151 3.300 11.029 1.00 96.94 85 TYR A C 1
ATOM 712 O O . TYR A 1 85 ? -2.408 2.805 10.184 1.00 96.94 85 TYR A O 1
ATOM 720 N N . GLU A 1 86 ? -3.192 4.617 11.219 1.00 96.31 86 GLU A N 1
ATOM 721 C CA . GLU A 1 86 ? -2.356 5.535 10.439 1.00 96.31 86 GLU A CA 1
ATOM 722 C C . GLU A 1 86 ? -0.865 5.246 10.631 1.00 96.31 86 GLU A C 1
ATOM 724 O O . GLU A 1 86 ? -0.099 5.248 9.667 1.00 96.31 86 GLU A O 1
ATOM 729 N N . ASP A 1 87 ? -0.457 4.912 11.855 1.00 95.00 87 ASP A N 1
ATOM 730 C CA . ASP A 1 87 ? 0.922 4.564 12.182 1.00 95.00 87 ASP A CA 1
ATOM 731 C C . ASP A 1 87 ? 1.424 3.301 11.471 1.00 95.00 87 ASP A C 1
ATOM 733 O O . ASP A 1 87 ? 2.640 3.157 11.294 1.00 95.00 87 ASP A O 1
ATOM 737 N N . THR A 1 88 ? 0.529 2.406 11.039 1.00 96.12 88 THR A N 1
ATOM 738 C CA . THR A 1 88 ? 0.898 1.216 10.262 1.00 96.12 88 THR A CA 1
ATOM 739 C C . THR A 1 88 ? 0.989 1.489 8.760 1.00 96.12 88 THR A C 1
ATOM 741 O O . THR A 1 88 ? 1.664 0.736 8.060 1.00 96.12 88 THR A O 1
ATOM 744 N N . ILE A 1 89 ? 0.398 2.575 8.239 1.00 96.81 89 ILE A N 1
ATOM 745 C CA . ILE A 1 89 ? 0.415 2.901 6.797 1.00 96.81 89 ILE A CA 1
ATOM 746 C C . ILE A 1 89 ? 1.840 2.990 6.218 1.00 96.81 89 ILE A C 1
ATOM 748 O O . ILE A 1 89 ? 2.109 2.291 5.237 1.00 96.81 89 ILE A O 1
ATOM 752 N N . PRO A 1 90 ? 2.790 3.755 6.800 1.00 96.44 90 PRO A N 1
ATOM 753 C CA . PRO A 1 90 ? 4.148 3.833 6.261 1.00 96.44 90 PRO A CA 1
ATOM 754 C C . PRO A 1 90 ? 4.839 2.470 6.198 1.00 96.44 90 PRO A C 1
ATOM 756 O O . PRO A 1 90 ? 5.631 2.218 5.299 1.00 96.44 90 PRO A O 1
ATOM 759 N N . MET A 1 91 ? 4.528 1.571 7.133 1.00 95.38 91 MET A N 1
ATOM 760 C CA . MET A 1 91 ? 5.135 0.241 7.197 1.00 95.38 91 MET A CA 1
ATOM 761 C C . MET A 1 91 ? 4.595 -0.706 6.118 1.00 95.38 91 MET A C 1
ATOM 763 O O . MET A 1 91 ? 5.243 -1.697 5.801 1.00 95.38 91 MET A O 1
ATOM 767 N N . VAL A 1 92 ? 3.429 -0.404 5.541 1.00 96.69 92 VAL A N 1
ATOM 768 C CA . VAL A 1 92 ? 2.800 -1.207 4.486 1.00 96.69 92 VAL A CA 1
ATOM 769 C C . VAL A 1 92 ? 3.338 -0.863 3.093 1.00 96.69 92 VAL A C 1
ATOM 771 O O . VAL A 1 92 ? 3.423 -1.753 2.248 1.00 96.69 92 VAL A O 1
ATOM 774 N N . PHE A 1 93 ? 3.760 0.382 2.835 1.00 97.44 93 PHE A N 1
ATOM 775 C CA . PHE A 1 93 ? 4.257 0.770 1.505 1.00 97.44 93 PHE A CA 1
ATOM 776 C C . PHE A 1 93 ? 5.416 -0.092 0.981 1.00 97.44 93 PHE A C 1
ATOM 778 O O . PHE A 1 93 ? 5.328 -0.501 -0.175 1.00 97.44 93 PHE A O 1
ATOM 785 N N . PRO A 1 94 ? 6.454 -0.440 1.771 1.00 96.69 94 PRO A N 1
ATOM 786 C CA . PRO A 1 94 ? 7.518 -1.324 1.297 1.00 96.69 94 PRO A CA 1
ATOM 787 C C . PRO A 1 94 ? 7.004 -2.684 0.813 1.00 96.69 94 PRO A C 1
ATOM 789 O O . PRO A 1 94 ? 7.527 -3.221 -0.159 1.00 96.69 94 PRO A O 1
ATOM 792 N N . HIS A 1 95 ? 5.961 -3.223 1.452 1.00 97.25 95 HIS A N 1
ATOM 793 C CA . HIS A 1 95 ? 5.340 -4.474 1.024 1.00 97.25 95 HIS A CA 1
ATOM 794 C C . HIS A 1 95 ? 4.628 -4.310 -0.317 1.00 97.25 95 HIS A C 1
ATOM 796 O O . HIS A 1 95 ? 4.910 -5.069 -1.237 1.00 97.25 95 HIS A O 1
ATOM 802 N N . ILE A 1 96 ? 3.765 -3.294 -0.453 1.00 98.06 96 ILE A N 1
ATOM 803 C CA . ILE A 1 96 ? 3.035 -3.055 -1.708 1.00 98.06 96 ILE A CA 1
ATOM 804 C C . ILE A 1 96 ? 4.010 -2.798 -2.861 1.00 98.06 96 ILE A C 1
ATOM 806 O O . ILE A 1 96 ? 3.847 -3.374 -3.934 1.00 98.06 96 ILE A O 1
ATOM 810 N N . ILE A 1 97 ? 5.054 -1.995 -2.634 1.00 97.12 97 ILE A N 1
ATOM 811 C CA . ILE A 1 97 ? 6.079 -1.740 -3.651 1.00 97.12 97 ILE A CA 1
ATOM 812 C C . ILE A 1 97 ? 6.820 -3.031 -4.015 1.00 97.12 97 ILE A C 1
ATOM 814 O O . ILE A 1 97 ? 7.049 -3.286 -5.193 1.00 97.12 97 ILE A O 1
ATOM 818 N N . GLY A 1 98 ? 7.125 -3.886 -3.036 1.00 95.19 98 GLY A N 1
ATOM 819 C CA . GLY A 1 98 ? 7.738 -5.195 -3.266 1.00 95.19 98 GLY A CA 1
ATOM 820 C C . GLY A 1 98 ? 6.890 -6.163 -4.101 1.00 95.19 98 GLY A C 1
ATOM 821 O O . GLY A 1 98 ? 7.433 -7.124 -4.639 1.00 95.19 98 GLY A O 1
ATOM 822 N N . TYR A 1 99 ? 5.586 -5.917 -4.256 1.00 96.00 99 TYR A N 1
ATOM 823 C CA . TYR A 1 99 ? 4.695 -6.729 -5.093 1.00 96.00 99 TYR A CA 1
ATOM 824 C C . TYR A 1 99 ? 4.665 -6.281 -6.561 1.00 96.00 99 TYR A C 1
ATOM 826 O O . TYR A 1 99 ? 4.256 -7.054 -7.429 1.00 96.00 99 TYR A O 1
ATOM 834 N N . LEU A 1 100 ? 5.091 -5.049 -6.856 1.00 94.75 100 LEU A N 1
ATOM 835 C CA . LEU A 1 100 ? 5.031 -4.465 -8.199 1.00 94.75 100 LEU A CA 1
ATOM 836 C C . LEU A 1 100 ? 5.951 -5.128 -9.238 1.00 94.75 100 LEU A C 1
ATOM 838 O O . LEU A 1 100 ? 5.523 -5.198 -10.385 1.00 94.75 100 LEU A O 1
ATOM 842 N N . PRO A 1 101 ? 7.154 -5.646 -8.909 1.00 91.75 101 PRO A N 1
ATOM 843 C CA . PRO A 1 101 ? 8.050 -6.247 -9.905 1.00 91.75 101 PRO A CA 1
ATOM 844 C C . PRO A 1 101 ? 7.528 -7.518 -10.588 1.00 91.75 101 PRO A C 1
ATOM 846 O O . PRO A 1 101 ? 8.167 -8.034 -11.504 1.00 91.75 101 PRO A O 1
ATOM 849 N N . TYR A 1 102 ? 6.400 -8.062 -10.133 1.00 89.38 102 TYR A N 1
ATOM 850 C CA . TYR A 1 102 ? 5.833 -9.292 -10.662 1.00 89.38 102 TYR A CA 1
ATOM 851 C C . TYR A 1 102 ? 4.875 -8.980 -11.815 1.00 89.38 102 TYR A C 1
ATOM 853 O O . TYR A 1 102 ? 3.940 -8.192 -11.672 1.00 89.38 102 TYR A O 1
ATOM 861 N N . SER A 1 103 ? 5.106 -9.620 -12.961 1.00 79.88 103 SER A N 1
ATOM 862 C CA . SER A 1 103 ? 4.198 -9.572 -14.108 1.00 79.88 103 SER A CA 1
ATOM 863 C C . SER A 1 103 ? 3.100 -10.621 -13.936 1.00 79.88 103 SER A C 1
ATOM 865 O O . SER A 1 103 ? 3.393 -11.811 -13.808 1.00 79.88 103 SER A O 1
ATOM 867 N N . VAL A 1 104 ? 1.841 -10.181 -13.934 1.00 85.38 104 VAL A N 1
ATOM 868 C CA . VAL A 1 104 ? 0.668 -11.035 -13.706 1.00 85.38 104 VAL A CA 1
ATOM 869 C C . VAL A 1 104 ? -0.209 -11.004 -14.951 1.00 85.38 104 VAL A C 1
ATOM 871 O O . VAL A 1 104 ? -1.029 -10.109 -15.121 1.00 85.38 104 VAL A O 1
ATOM 874 N N . ARG A 1 105 ? -0.013 -11.972 -15.852 1.00 80.75 105 ARG A N 1
ATOM 875 C CA . ARG A 1 105 ? -0.692 -11.993 -17.162 1.00 80.75 105 ARG A CA 1
ATOM 876 C C . ARG A 1 105 ? -2.210 -12.135 -17.058 1.00 80.75 105 ARG A C 1
ATOM 878 O O . ARG A 1 105 ? -2.919 -11.599 -17.896 1.00 80.75 105 ARG A O 1
ATOM 885 N N . ASP A 1 106 ? -2.686 -12.821 -16.025 1.00 85.44 106 ASP A N 1
ATOM 886 C CA . ASP A 1 106 ? -4.108 -13.130 -15.857 1.00 85.44 106 ASP A CA 1
ATOM 887 C C . ASP A 1 106 ? -4.896 -11.998 -15.167 1.00 85.44 106 ASP A C 1
ATOM 889 O O . ASP A 1 106 ? -6.118 -12.070 -15.057 1.00 85.44 106 ASP A O 1
ATOM 893 N N . ILE A 1 107 ? -4.216 -10.938 -14.705 1.00 87.38 107 ILE A N 1
ATOM 894 C CA . ILE A 1 107 ? -4.835 -9.791 -14.027 1.00 87.38 107 ILE A CA 1
ATOM 895 C C . ILE A 1 107 ? -4.312 -8.492 -14.649 1.00 87.38 107 ILE A C 1
ATOM 897 O O . ILE A 1 107 ? -3.374 -7.876 -14.146 1.00 87.38 107 ILE A O 1
ATOM 901 N N . GLU A 1 108 ? -4.959 -8.040 -15.724 1.00 86.00 108 GLU A N 1
ATOM 902 C CA . GLU A 1 108 ? -4.548 -6.850 -16.494 1.00 86.00 108 GLU A CA 1
ATOM 903 C C . GLU A 1 108 ? -4.390 -5.584 -15.635 1.00 86.00 108 GLU A C 1
ATOM 905 O O . GLU A 1 108 ? -3.517 -4.759 -15.878 1.00 86.00 108 GLU A O 1
ATOM 910 N N . THR A 1 109 ? -5.209 -5.430 -14.593 1.00 91.19 109 THR A N 1
ATOM 911 C CA . THR A 1 109 ? -5.221 -4.236 -13.733 1.00 91.19 109 THR A CA 1
ATOM 912 C C . THR A 1 109 ? -4.363 -4.374 -12.473 1.00 91.19 109 THR A C 1
ATOM 914 O O . THR A 1 109 ? -4.431 -3.511 -11.595 1.00 91.19 109 THR A O 1
ATOM 917 N N . TYR A 1 110 ? -3.537 -5.422 -12.364 1.00 94.56 110 TYR A N 1
ATOM 918 C CA . TYR A 1 110 ? -2.771 -5.749 -11.155 1.00 94.56 110 TYR A CA 1
ATOM 919 C C . TYR A 1 110 ? -1.964 -4.563 -10.614 1.00 94.56 110 TYR A C 1
ATOM 921 O O . TYR A 1 110 ? -2.175 -4.130 -9.477 1.00 94.56 110 TYR A O 1
ATOM 929 N N . HIS A 1 111 ? -1.079 -3.988 -11.435 1.00 95.38 111 HIS A N 1
ATOM 930 C CA . HIS A 1 111 ? -0.250 -2.851 -11.025 1.00 95.38 111 HIS A CA 1
ATOM 931 C C . HIS A 1 111 ? -1.101 -1.636 -10.664 1.00 95.38 111 HIS A C 1
ATOM 933 O O . HIS A 1 111 ? -0.876 -1.025 -9.619 1.00 95.38 111 HIS A O 1
ATOM 939 N N . TYR A 1 112 ? -2.113 -1.323 -11.478 1.00 96.25 112 TYR A N 1
ATOM 940 C CA . TYR A 1 112 ? -3.013 -0.201 -11.225 1.00 96.25 112 TYR A CA 1
ATOM 941 C C . TYR A 1 112 ? -3.695 -0.314 -9.857 1.00 96.25 112 TYR A C 1
ATOM 943 O O . TYR A 1 112 ? -3.684 0.641 -9.084 1.00 96.25 112 TYR A O 1
ATOM 951 N N . MET A 1 113 ? -4.230 -1.488 -9.513 1.00 97.00 113 MET A N 1
ATOM 952 C CA . MET A 1 113 ? -4.936 -1.721 -8.246 1.00 97.00 113 MET A CA 1
ATOM 953 C C . MET A 1 113 ? -4.024 -1.554 -7.023 1.00 97.00 113 MET A C 1
ATOM 955 O O . MET A 1 113 ? -4.455 -1.032 -5.987 1.00 97.00 113 MET A O 1
ATOM 959 N N . LEU A 1 114 ? -2.762 -1.979 -7.122 1.00 97.88 114 LEU A N 1
ATOM 960 C CA . LEU A 1 114 ? -1.780 -1.785 -6.053 1.00 97.88 114 LEU A CA 1
ATOM 961 C C . LEU A 1 114 ? -1.436 -0.306 -5.871 1.00 97.88 114 LEU A C 1
ATOM 963 O O . LEU A 1 114 ? -1.454 0.201 -4.747 1.00 97.88 114 LEU A O 1
ATOM 967 N N . LEU A 1 115 ? -1.187 0.403 -6.971 1.00 98.25 115 LEU A N 1
ATOM 968 C CA . LEU A 1 115 ? -0.873 1.830 -6.946 1.00 98.25 115 LEU A CA 1
ATOM 969 C C . LEU A 1 115 ? -2.069 2.669 -6.464 1.00 98.25 115 LEU A C 1
ATOM 971 O O . LEU A 1 115 ? -1.902 3.573 -5.648 1.00 98.25 115 LEU A O 1
ATOM 975 N N . GLU A 1 116 ? -3.289 2.342 -6.887 1.00 98.00 116 GLU A N 1
ATOM 976 C CA . GLU A 1 116 ? -4.524 2.979 -6.409 1.00 98.00 116 GLU A CA 1
ATOM 977 C C . GLU A 1 116 ? -4.701 2.789 -4.896 1.00 98.00 116 GLU A C 1
ATOM 979 O O . GLU A 1 116 ? -5.053 3.729 -4.171 1.00 98.00 116 GLU A O 1
ATOM 984 N N . THR A 1 117 ? -4.385 1.591 -4.391 1.00 98.19 117 THR A N 1
ATOM 985 C CA . THR A 1 117 ? -4.373 1.333 -2.947 1.00 98.19 117 THR A CA 1
ATOM 986 C C . THR A 1 117 ? -3.361 2.245 -2.255 1.00 98.19 117 THR A C 1
ATOM 988 O O . THR A 1 117 ? -3.699 2.875 -1.253 1.00 98.19 117 THR A O 1
ATOM 991 N N . MET A 1 118 ? -2.142 2.375 -2.788 1.00 98.25 118 MET A N 1
ATOM 992 C CA . MET A 1 118 ? -1.138 3.276 -2.212 1.00 98.25 118 MET A CA 1
ATOM 993 C C . MET A 1 118 ? -1.604 4.737 -2.197 1.00 98.25 118 MET A C 1
ATOM 995 O O . MET A 1 118 ? -1.425 5.412 -1.183 1.00 98.25 118 MET A O 1
ATOM 999 N N . ASP A 1 119 ? -2.227 5.224 -3.275 1.00 97.75 119 ASP A N 1
ATOM 1000 C CA . ASP A 1 119 ? -2.773 6.588 -3.333 1.00 97.75 119 ASP A CA 1
ATOM 1001 C C . ASP A 1 119 ? -3.856 6.800 -2.268 1.00 97.75 119 ASP A C 1
ATOM 1003 O O . ASP A 1 119 ? -3.861 7.820 -1.577 1.00 97.75 119 ASP A O 1
ATOM 1007 N N . THR A 1 120 ? -4.725 5.806 -2.076 1.00 97.44 120 THR A N 1
ATOM 1008 C CA . THR A 1 120 ? -5.761 5.820 -1.033 1.00 97.44 120 THR A CA 1
ATOM 1009 C C . THR A 1 120 ? -5.146 5.878 0.365 1.00 97.44 120 THR A C 1
ATOM 1011 O O . THR A 1 120 ? -5.550 6.697 1.191 1.00 97.44 120 THR A O 1
ATOM 1014 N N . LEU A 1 121 ? -4.133 5.051 0.635 1.00 97.25 121 LEU A N 1
ATOM 1015 C CA . LEU A 1 121 ? -3.437 5.037 1.922 1.00 97.25 121 LEU A CA 1
ATOM 1016 C C . LEU A 1 121 ? -2.727 6.365 2.206 1.00 97.25 121 LEU A C 1
ATOM 1018 O O . LEU A 1 121 ? -2.810 6.865 3.325 1.00 97.25 121 LEU A O 1
ATOM 1022 N N . LEU A 1 122 ? -2.084 6.971 1.202 1.00 94.88 122 LEU A N 1
ATOM 1023 C CA . LEU A 1 122 ? -1.441 8.281 1.347 1.00 94.88 122 LEU A CA 1
ATOM 1024 C C . LEU A 1 122 ? -2.438 9.384 1.708 1.00 94.88 122 LEU A C 1
ATOM 1026 O O . LEU A 1 122 ? -2.118 10.243 2.524 1.00 94.88 122 LEU A O 1
ATOM 1030 N N . ARG A 1 123 ? -3.638 9.369 1.118 1.00 92.62 123 ARG A N 1
ATOM 1031 C CA . ARG A 1 123 ? -4.687 10.364 1.407 1.00 92.62 123 ARG A CA 1
ATOM 1032 C C . ARG A 1 123 ? -5.294 10.205 2.799 1.00 92.62 123 ARG A C 1
ATOM 1034 O O . ARG A 1 123 ? -5.749 11.193 3.363 1.00 92.62 123 ARG A O 1
ATOM 1041 N N . ASN A 1 124 ? -5.296 8.984 3.330 1.00 88.88 124 ASN A N 1
ATOM 1042 C CA . ASN A 1 124 ? -5.905 8.651 4.619 1.00 88.88 124 ASN A CA 1
ATOM 1043 C C . ASN A 1 124 ? -4.927 8.718 5.804 1.00 88.88 124 ASN A C 1
ATOM 1045 O O . ASN A 1 124 ? -5.345 8.512 6.939 1.00 88.88 124 ASN A O 1
ATOM 1049 N N . ALA A 1 125 ? -3.637 8.959 5.563 1.00 92.00 125 ALA A N 1
ATOM 1050 C CA . ALA A 1 125 ? -2.627 9.039 6.612 1.00 92.00 125 ALA A CA 1
ATOM 1051 C C . ALA A 1 125 ? -2.435 10.480 7.104 1.00 92.00 125 ALA A C 1
ATOM 1053 O O . ALA A 1 125 ? -2.380 11.420 6.307 1.00 92.00 125 ALA A O 1
ATOM 1054 N N . SER A 1 126 ? -2.237 10.662 8.411 1.00 92.94 126 SER A N 1
ATOM 1055 C CA . SER A 1 126 ? -1.803 11.953 8.946 1.00 92.94 126 SER A CA 1
ATOM 1056 C C . SER A 1 126 ? -0.384 12.307 8.502 1.00 92.94 126 SER A C 1
ATOM 1058 O O . SER A 1 126 ? 0.467 11.448 8.259 1.00 92.94 126 SER A O 1
ATOM 1060 N N . PHE A 1 127 ? -0.095 13.609 8.467 1.00 91.69 127 PHE A N 1
ATOM 1061 C CA . PHE A 1 127 ? 1.237 14.118 8.139 1.00 91.69 127 PHE A CA 1
ATOM 1062 C C . PHE A 1 127 ? 2.333 13.499 9.023 1.00 91.69 127 PHE A C 1
ATOM 1064 O O . PHE A 1 127 ? 3.368 13.078 8.512 1.00 91.69 127 PHE A O 1
ATOM 1071 N N . THR A 1 128 ? 2.086 13.372 10.331 1.00 93.56 128 THR A N 1
ATOM 1072 C CA . THR A 1 128 ? 3.033 12.773 11.285 1.00 93.56 128 THR A CA 1
ATOM 1073 C C . THR A 1 128 ? 3.327 11.306 10.976 1.00 93.56 128 THR A C 1
ATOM 1075 O O . THR A 1 128 ? 4.478 10.881 11.076 1.00 93.56 128 THR A O 1
ATOM 1078 N N . ALA A 1 129 ? 2.322 10.526 10.563 1.00 94.50 129 ALA A N 1
ATOM 1079 C CA . ALA A 1 129 ? 2.557 9.162 10.104 1.00 94.50 129 ALA A CA 1
ATOM 1080 C C . ALA A 1 129 ? 3.413 9.164 8.828 1.00 94.50 129 ALA A C 1
ATOM 1082 O O . ALA A 1 129 ? 4.418 8.456 8.757 1.00 94.50 129 ALA A O 1
ATOM 1083 N N . LEU A 1 130 ? 3.084 10.013 7.851 1.00 93.62 130 LEU A N 1
ATOM 1084 C CA . LEU A 1 130 ? 3.791 10.086 6.568 1.00 93.62 130 LEU A CA 1
ATOM 1085 C C . LEU A 1 130 ? 5.255 10.525 6.690 1.00 93.62 130 LEU A C 1
ATOM 1087 O O . LEU A 1 130 ? 6.087 10.047 5.923 1.00 93.62 130 LEU A O 1
ATOM 1091 N N . GLN A 1 131 ? 5.622 11.329 7.692 1.00 93.06 131 GLN A N 1
ATOM 1092 C CA . GLN A 1 131 ? 7.031 11.661 7.960 1.00 93.06 131 GLN A CA 1
ATOM 1093 C C . GLN A 1 131 ? 7.911 10.418 8.191 1.00 93.06 131 GLN A C 1
ATOM 1095 O O . GLN A 1 131 ? 9.108 10.452 7.913 1.00 93.06 131 GLN A O 1
ATOM 1100 N N . LYS A 1 132 ? 7.335 9.287 8.624 1.00 94.94 132 LYS A N 1
ATOM 1101 C CA . LYS A 1 132 ? 8.070 8.022 8.800 1.00 94.94 132 LYS A CA 1
ATOM 1102 C C . LYS A 1 132 ? 8.555 7.420 7.474 1.00 94.94 132 LYS A C 1
ATOM 1104 O O . LYS A 1 132 ? 9.472 6.601 7.502 1.00 94.94 132 LYS A O 1
ATOM 1109 N N . ILE A 1 133 ? 8.002 7.834 6.328 1.00 91.19 133 ILE A N 1
ATOM 1110 C CA . ILE A 1 133 ? 8.481 7.440 4.987 1.00 91.19 133 ILE A CA 1
ATOM 1111 C C . ILE A 1 133 ? 9.931 7.886 4.777 1.00 91.19 133 ILE A C 1
ATOM 1113 O O . ILE A 1 133 ? 10.723 7.151 4.187 1.00 91.19 133 ILE A O 1
ATOM 1117 N N . GLY A 1 134 ? 10.322 9.025 5.358 1.00 88.25 134 GLY A N 1
ATOM 1118 C CA . GLY A 1 134 ? 11.705 9.497 5.356 1.00 88.25 134 GLY A CA 1
ATOM 1119 C C . GLY A 1 134 ? 12.701 8.508 5.970 1.00 88.25 134 GLY A C 1
ATOM 1120 O O . GLY A 1 134 ? 13.896 8.640 5.743 1.00 88.25 134 GLY A O 1
ATOM 1121 N N . ASN A 1 135 ? 12.248 7.464 6.676 1.00 92.44 135 ASN A N 1
ATOM 1122 C CA . ASN A 1 135 ? 13.091 6.415 7.259 1.00 92.44 135 ASN A CA 1
ATOM 1123 C C . ASN A 1 135 ? 13.194 5.138 6.408 1.00 92.44 135 ASN A C 1
ATOM 1125 O O . ASN A 1 135 ? 13.826 4.176 6.842 1.00 92.44 135 ASN A O 1
ATOM 1129 N N . PHE A 1 136 ? 12.615 5.096 5.205 1.00 93.62 136 PHE A N 1
ATOM 1130 C CA . PHE A 1 136 ? 12.701 3.916 4.334 1.00 93.62 136 PHE A CA 1
ATOM 1131 C C . PHE A 1 136 ? 14.144 3.536 3.998 1.00 93.62 136 PHE A C 1
ATOM 1133 O O . PHE A 1 136 ? 15.043 4.371 4.014 1.00 93.62 136 PHE A O 1
ATOM 1140 N N . ARG A 1 137 ? 14.405 2.262 3.707 1.00 90.19 137 ARG A N 1
ATOM 1141 C CA . ARG A 1 137 ? 15.720 1.895 3.169 1.00 90.19 137 ARG A CA 1
ATOM 1142 C C . ARG A 1 137 ? 15.859 2.476 1.757 1.00 90.19 137 ARG A C 1
ATOM 1144 O O . ARG A 1 137 ? 14.852 2.495 1.052 1.00 90.19 137 ARG A O 1
ATOM 1151 N N . PRO A 1 138 ? 17.060 2.915 1.347 1.00 86.69 138 PRO A N 1
A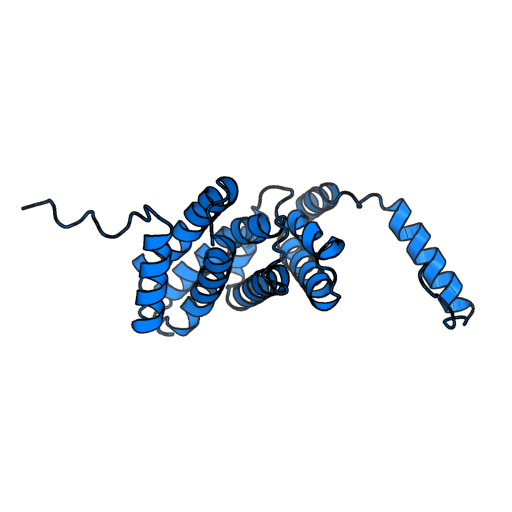TOM 1152 C CA . PRO A 1 138 ? 17.286 3.350 -0.025 1.00 86.69 138 PRO A CA 1
ATOM 1153 C C . PRO A 1 138 ? 16.846 2.288 -1.037 1.00 86.69 138 PRO A C 1
ATOM 1155 O O . PRO A 1 138 ? 17.067 1.095 -0.819 1.00 86.69 138 PRO A O 1
ATOM 1158 N N . GLY A 1 139 ? 16.226 2.731 -2.127 1.00 87.06 139 GLY A N 1
ATOM 1159 C CA . GLY A 1 139 ? 15.746 1.889 -3.219 1.00 87.06 139 GLY A CA 1
ATOM 1160 C C . GLY A 1 139 ? 14.301 1.417 -3.049 1.00 87.06 139 GLY A C 1
ATOM 1161 O O . GLY A 1 139 ? 13.728 0.878 -3.995 1.00 87.06 139 GLY A O 1
ATOM 1162 N N . ILE A 1 140 ? 13.680 1.631 -1.881 1.00 93.62 140 ILE A N 1
ATOM 1163 C CA . ILE A 1 140 ? 12.270 1.273 -1.682 1.00 93.62 140 ILE A CA 1
ATOM 1164 C C . ILE A 1 140 ? 11.383 2.147 -2.559 1.00 93.62 140 ILE A C 1
ATOM 1166 O O . ILE A 1 140 ? 10.519 1.621 -3.249 1.00 93.62 140 ILE A O 1
ATOM 1170 N N . VAL A 1 141 ? 11.582 3.467 -2.568 1.00 93.50 141 VAL A N 1
ATOM 1171 C CA . VAL A 1 141 ? 10.750 4.359 -3.391 1.00 93.50 141 VAL A CA 1
ATOM 1172 C C . VAL A 1 141 ? 11.077 4.178 -4.875 1.00 93.50 141 VAL A C 1
ATOM 1174 O O . VAL A 1 141 ? 10.162 4.173 -5.699 1.00 93.50 141 VAL A O 1
ATOM 1177 N N . ALA A 1 142 ? 12.348 3.940 -5.210 1.00 90.56 142 ALA A N 1
ATOM 1178 C CA . ALA A 1 142 ? 12.795 3.610 -6.563 1.00 90.56 142 ALA A CA 1
ATOM 1179 C C . ALA A 1 142 ? 12.144 2.339 -7.134 1.00 90.56 142 ALA A C 1
ATOM 1181 O O . ALA A 1 142 ? 12.009 2.225 -8.348 1.00 90.56 142 ALA A O 1
ATOM 1182 N N . GLY A 1 143 ? 11.662 1.416 -6.292 1.00 92.19 143 GLY A N 1
ATOM 1183 C CA . GLY A 1 143 ? 10.901 0.242 -6.736 1.00 92.19 143 GLY A CA 1
ATOM 1184 C C . GLY A 1 143 ? 9.629 0.578 -7.533 1.00 92.19 143 GLY A C 1
ATOM 1185 O O . GLY A 1 143 ? 9.174 -0.240 -8.332 1.00 92.19 143 GLY A O 1
ATOM 1186 N N . LEU A 1 144 ? 9.091 1.799 -7.397 1.00 94.56 144 LEU A N 1
ATOM 1187 C CA . LEU A 1 144 ? 7.993 2.301 -8.235 1.00 94.56 144 LEU A CA 1
ATOM 1188 C C . LEU A 1 144 ? 8.383 2.507 -9.705 1.00 94.56 144 LEU A C 1
ATOM 1190 O O . LEU A 1 144 ? 7.494 2.685 -10.535 1.00 94.56 144 LEU A O 1
ATOM 1194 N N . GLN A 1 145 ? 9.671 2.442 -10.048 1.00 92.19 145 GLN A N 1
ATOM 1195 C CA . GLN A 1 145 ? 10.141 2.503 -11.430 1.00 92.19 145 GLN A CA 1
ATOM 1196 C C . GLN A 1 145 ? 9.591 1.351 -12.279 1.00 92.19 145 GLN A C 1
ATOM 1198 O O . GLN A 1 145 ? 9.278 1.548 -13.450 1.00 92.19 145 GLN A O 1
ATOM 1203 N N . TYR A 1 146 ? 9.414 0.160 -11.697 1.00 91.44 146 TYR A N 1
ATOM 1204 C CA . TYR A 1 146 ? 8.972 -1.011 -12.454 1.00 91.44 146 TYR A CA 1
ATOM 1205 C C . TYR A 1 146 ? 7.654 -0.779 -13.217 1.00 91.44 146 TYR A C 1
ATOM 1207 O O . TYR A 1 146 ? 7.655 -0.946 -14.438 1.00 91.44 146 TYR A O 1
ATOM 1215 N N . PRO A 1 147 ? 6.537 -0.366 -12.582 1.00 91.44 147 PRO A N 1
ATOM 1216 C CA . PRO A 1 147 ? 5.302 -0.091 -13.316 1.00 91.44 147 PRO A CA 1
ATOM 1217 C C . PRO A 1 147 ? 5.397 1.124 -14.252 1.00 91.44 147 PRO A C 1
ATOM 1219 O O . PRO A 1 147 ? 4.646 1.173 -15.220 1.00 91.44 147 PRO A O 1
ATOM 1222 N N . ILE A 1 148 ? 6.311 2.077 -14.020 1.00 89.75 148 ILE A N 1
ATOM 1223 C CA . ILE A 1 148 ? 6.560 3.187 -14.963 1.00 89.75 148 ILE A CA 1
ATOM 1224 C C . ILE A 1 148 ? 7.094 2.639 -16.293 1.00 89.75 148 ILE A C 1
ATOM 1226 O O . ILE A 1 148 ? 6.685 3.085 -17.361 1.00 89.75 148 ILE A O 1
ATOM 1230 N N . GLU A 1 149 ? 7.968 1.640 -16.240 1.00 87.44 149 GLU A N 1
ATOM 1231 C CA . GLU A 1 149 ? 8.584 1.056 -17.433 1.00 87.44 149 GLU A CA 1
ATOM 1232 C C . GLU A 1 149 ? 7.735 -0.056 -18.066 1.00 87.44 149 GLU A C 1
ATOM 1234 O O . GLU A 1 149 ? 7.739 -0.204 -19.285 1.00 87.44 149 GLU A O 1
ATOM 1239 N N . ASN A 1 150 ? 6.998 -0.829 -17.259 1.00 86.31 150 ASN A N 1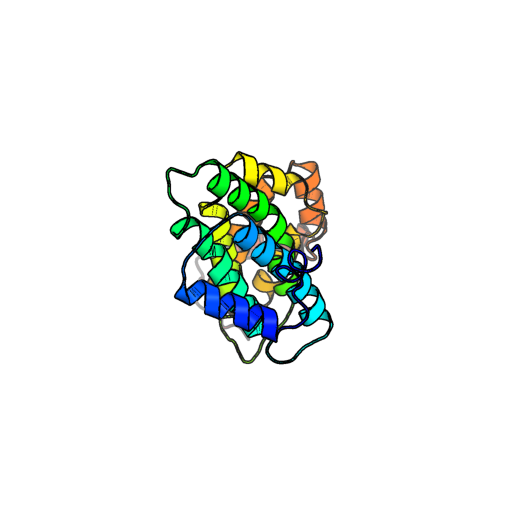
ATOM 1240 C CA . ASN A 1 150 ? 6.497 -2.144 -17.680 1.00 86.31 150 ASN A CA 1
ATOM 1241 C C . ASN A 1 150 ? 4.969 -2.312 -17.677 1.00 86.31 150 ASN A C 1
ATOM 1243 O O . ASN A 1 150 ? 4.494 -3.322 -18.189 1.00 86.31 150 ASN A O 1
ATOM 1247 N N . ALA A 1 151 ? 4.179 -1.385 -17.118 1.00 82.88 151 ALA A N 1
ATOM 1248 C CA . ALA A 1 151 ? 2.726 -1.587 -16.986 1.00 82.88 151 ALA A CA 1
ATOM 1249 C C . ALA A 1 151 ? 1.968 -1.654 -18.327 1.00 82.88 151 ALA A C 1
ATOM 1251 O O . ALA A 1 151 ? 0.862 -2.177 -18.380 1.00 82.88 151 ALA A O 1
ATOM 1252 N N . GLY A 1 152 ? 2.543 -1.128 -19.413 1.00 79.88 152 GLY A N 1
ATOM 1253 C CA . GLY A 1 152 ? 1.939 -1.165 -20.749 1.00 79.88 152 GLY A CA 1
ATOM 1254 C C . GLY A 1 152 ? 0.781 -0.181 -20.971 1.00 79.88 152 GLY A C 1
ATOM 1255 O O . GLY A 1 152 ? 0.385 0.016 -22.117 1.00 79.88 152 GLY A O 1
ATOM 1256 N N . ASP A 1 153 ? 0.278 0.483 -19.923 1.00 88.31 153 ASP A N 1
ATOM 1257 C CA . ASP A 1 153 ? -0.744 1.529 -20.017 1.00 88.31 153 ASP A CA 1
ATOM 1258 C C . ASP A 1 153 ? -0.325 2.849 -19.341 1.00 88.31 153 ASP A C 1
ATOM 1260 O O . ASP A 1 153 ? 0.294 2.885 -18.274 1.00 88.31 153 ASP A O 1
ATOM 1264 N N . PHE A 1 154 ? -0.720 3.966 -19.957 1.00 88.56 154 PHE A N 1
ATOM 1265 C CA . PHE A 1 154 ? -0.332 5.311 -19.526 1.00 88.56 154 PHE A CA 1
ATOM 1266 C C . PHE A 1 154 ? -0.842 5.683 -18.125 1.00 88.56 154 PHE A C 1
ATOM 1268 O O . PHE A 1 154 ? -0.165 6.400 -17.385 1.00 88.56 154 PHE A O 1
ATOM 1275 N N . ASN A 1 155 ? -2.037 5.225 -17.740 1.00 92.12 155 ASN A N 1
ATOM 1276 C CA . ASN A 1 155 ? -2.649 5.625 -16.473 1.00 92.12 155 ASN A CA 1
ATOM 1277 C C . ASN A 1 155 ? -1.898 5.023 -15.285 1.00 92.12 155 ASN A C 1
ATOM 1279 O O . ASN A 1 155 ? -1.639 5.728 -14.303 1.00 92.12 155 ASN A O 1
ATOM 1283 N N . THR A 1 156 ? -1.504 3.756 -15.390 1.00 93.69 156 THR A N 1
ATOM 1284 C CA . THR A 1 156 ? -0.675 3.075 -14.392 1.00 93.69 156 THR A CA 1
ATOM 1285 C C . THR A 1 156 ? 0.705 3.717 -14.293 1.00 93.69 156 THR A C 1
ATOM 1287 O O . THR A 1 156 ? 1.148 4.037 -13.186 1.00 93.69 156 THR A O 1
ATOM 1290 N N . GLN A 1 157 ? 1.352 3.997 -15.429 1.00 92.38 157 GLN A N 1
ATOM 1291 C CA . GLN A 1 157 ? 2.658 4.670 -15.468 1.00 92.38 157 GLN A CA 1
ATOM 1292 C C . GLN A 1 157 ? 2.609 6.055 -14.805 1.00 92.38 157 GLN A C 1
ATOM 1294 O O . GLN A 1 157 ? 3.429 6.383 -13.941 1.00 92.38 157 GLN A O 1
ATOM 1299 N N . LEU A 1 158 ? 1.604 6.864 -15.152 1.00 92.38 158 LEU A N 1
ATOM 1300 C CA . LEU A 1 158 ? 1.410 8.197 -14.585 1.00 92.38 158 LEU A CA 1
ATOM 1301 C C . LEU A 1 158 ? 1.123 8.145 -13.078 1.00 92.38 158 LEU A C 1
ATOM 1303 O O . LEU A 1 158 ? 1.601 9.002 -12.327 1.00 92.38 158 LEU A O 1
ATOM 1307 N N . LEU A 1 159 ? 0.333 7.171 -12.620 1.00 95.19 159 LEU A N 1
ATOM 1308 C CA . LEU A 1 159 ? 0.032 7.002 -11.201 1.00 95.19 159 LEU A CA 1
ATOM 1309 C C . LEU A 1 159 ? 1.286 6.614 -10.409 1.00 95.19 159 LEU A C 1
ATOM 1311 O O . LEU A 1 159 ? 1.548 7.217 -9.366 1.00 95.19 159 LEU A O 1
ATOM 1315 N N . ALA A 1 160 ? 2.097 5.690 -10.929 1.00 95.25 160 ALA A N 1
ATOM 1316 C CA . ALA A 1 160 ? 3.371 5.312 -10.323 1.00 95.25 160 ALA A CA 1
ATOM 1317 C C . ALA A 1 160 ? 4.318 6.514 -10.184 1.00 95.25 160 ALA A C 1
ATOM 1319 O O . ALA A 1 160 ? 4.841 6.760 -9.095 1.00 95.25 160 ALA A O 1
ATOM 1320 N N . LEU A 1 161 ? 4.456 7.335 -11.232 1.00 92.38 161 LEU A N 1
ATOM 1321 C CA . LEU A 1 161 ? 5.287 8.544 -11.202 1.00 92.38 161 LEU A CA 1
ATOM 1322 C C . LEU A 1 161 ? 4.801 9.570 -10.163 1.00 92.38 161 LEU A C 1
ATOM 1324 O O . LEU A 1 161 ? 5.597 10.157 -9.418 1.00 92.38 161 LEU A O 1
ATOM 1328 N N . LYS A 1 162 ? 3.480 9.780 -10.077 1.00 93.12 162 LYS A N 1
ATOM 1329 C CA . LYS A 1 162 ? 2.869 10.666 -9.071 1.00 93.12 162 LYS A CA 1
ATOM 1330 C C . LYS A 1 162 ? 3.139 10.168 -7.653 1.00 93.12 162 LYS A C 1
ATOM 1332 O O . LYS A 1 162 ? 3.467 10.976 -6.783 1.00 93.12 162 LYS A O 1
ATOM 1337 N N . LEU A 1 163 ? 3.007 8.864 -7.419 1.00 96.56 163 LEU A N 1
ATOM 1338 C CA . LEU A 1 163 ? 3.280 8.244 -6.123 1.00 96.56 163 LEU A CA 1
ATOM 1339 C C . LEU A 1 163 ? 4.755 8.358 -5.755 1.00 96.56 163 LEU A C 1
ATOM 1341 O O . LEU A 1 163 ? 5.056 8.815 -4.656 1.00 96.56 163 LEU A O 1
ATOM 1345 N N . MET A 1 164 ? 5.662 8.053 -6.683 1.00 94.88 164 MET A N 1
ATOM 1346 C CA . MET A 1 164 ? 7.104 8.177 -6.474 1.00 94.88 164 MET A CA 1
ATOM 1347 C C . MET A 1 164 ? 7.469 9.602 -6.053 1.00 94.88 164 MET A C 1
ATOM 1349 O O . MET A 1 164 ? 8.085 9.811 -5.009 1.00 94.88 164 MET A O 1
ATOM 1353 N N . THR A 1 165 ? 6.974 10.595 -6.794 1.00 90.69 165 THR A N 1
ATOM 1354 C CA . THR A 1 165 ? 7.176 12.016 -6.480 1.00 90.69 165 THR A CA 1
ATOM 1355 C C . THR A 1 165 ? 6.630 12.382 -5.097 1.00 90.69 165 THR A C 1
ATOM 1357 O O . THR A 1 165 ? 7.270 13.121 -4.352 1.00 90.69 165 THR A O 1
ATOM 1360 N N . ARG A 1 166 ? 5.439 11.892 -4.728 1.00 92.44 166 ARG A N 1
ATOM 1361 C CA . ARG A 1 166 ? 4.835 12.171 -3.415 1.00 92.44 166 ARG A CA 1
ATOM 1362 C C . ARG A 1 166 ? 5.613 11.537 -2.269 1.00 92.44 166 ARG A C 1
ATOM 1364 O O . ARG A 1 166 ? 5.800 12.202 -1.259 1.00 92.44 166 ARG A O 1
ATOM 1371 N N . LEU A 1 167 ? 6.069 10.296 -2.419 1.00 93.25 167 LEU A N 1
ATOM 1372 C CA . LEU A 1 167 ? 6.854 9.609 -1.393 1.00 93.25 167 LEU A CA 1
ATOM 1373 C C . LEU A 1 167 ? 8.211 10.293 -1.179 1.00 93.25 167 LEU A C 1
ATOM 1375 O O . LEU A 1 167 ? 8.599 10.520 -0.035 1.00 93.25 167 LEU A O 1
ATOM 1379 N N . LEU A 1 168 ? 8.886 10.704 -2.260 1.00 90.44 168 LEU A N 1
ATOM 1380 C CA . LEU A 1 168 ? 10.172 11.409 -2.188 1.00 90.44 168 LEU A CA 1
ATOM 1381 C C . LEU A 1 168 ? 10.092 12.740 -1.428 1.00 90.44 168 LEU A C 1
ATOM 1383 O O . LEU A 1 168 ? 11.059 13.114 -0.772 1.00 90.44 168 LEU A O 1
ATOM 1387 N N . LYS A 1 169 ? 8.940 13.428 -1.428 1.00 91.06 169 LYS A N 1
ATOM 1388 C CA . LYS A 1 169 ? 8.748 14.673 -0.654 1.00 91.06 169 LYS A CA 1
ATOM 1389 C C . LYS A 1 169 ? 8.895 14.496 0.860 1.00 91.06 169 LYS A C 1
ATOM 1391 O O . LYS A 1 169 ? 9.107 15.488 1.550 1.00 91.06 169 LYS A O 1
ATOM 1396 N N . TYR A 1 170 ? 8.766 13.274 1.377 1.00 90.62 170 TYR A N 1
ATOM 1397 C CA . TYR A 1 170 ? 8.952 12.971 2.800 1.00 90.62 170 TYR A CA 1
ATOM 1398 C C . TYR A 1 170 ? 10.387 12.556 3.150 1.00 90.62 170 TYR A C 1
ATOM 1400 O O . TYR A 1 170 ? 10.687 12.345 4.323 1.00 90.62 170 TYR A O 1
ATOM 1408 N N . ALA A 1 171 ? 11.266 12.427 2.156 1.00 88.50 171 ALA A N 1
ATOM 1409 C CA . ALA A 1 171 ? 12.687 12.168 2.337 1.00 88.50 171 ALA A CA 1
ATOM 1410 C C . ALA A 1 171 ? 13.483 13.481 2.273 1.00 88.50 171 ALA A C 1
ATOM 1412 O O . ALA A 1 171 ? 13.116 14.400 1.538 1.00 88.50 171 ALA A O 1
ATOM 1413 N N . ASP A 1 172 ? 14.582 13.565 3.024 1.00 85.00 172 ASP A N 1
ATOM 1414 C CA . ASP A 1 172 ? 15.551 14.650 2.861 1.00 85.00 172 ASP A CA 1
ATOM 1415 C C . ASP A 1 172 ? 16.282 14.561 1.507 1.00 85.00 172 ASP A C 1
ATOM 1417 O O . ASP A 1 172 ? 16.188 13.570 0.781 1.00 85.00 172 ASP A O 1
ATOM 1421 N N . ILE A 1 173 ? 17.013 15.620 1.151 1.00 85.38 173 ILE A N 1
ATOM 1422 C CA . ILE A 1 173 ? 17.704 15.731 -0.142 1.00 85.38 173 ILE A CA 1
ATOM 1423 C C . ILE A 1 173 ? 18.730 14.606 -0.335 1.00 85.38 173 ILE A C 1
ATOM 1425 O O . ILE A 1 173 ? 18.871 14.082 -1.441 1.00 85.38 173 ILE A O 1
ATOM 1429 N N . GLU A 1 174 ? 19.454 14.221 0.718 1.00 86.88 174 GLU A N 1
ATOM 1430 C CA . GLU A 1 174 ? 20.461 13.163 0.627 1.00 86.88 174 GLU A CA 1
ATOM 1431 C C . GLU A 1 174 ? 19.805 11.838 0.240 1.00 86.88 174 GLU A C 1
ATOM 1433 O O . GLU A 1 174 ? 20.244 11.153 -0.688 1.00 86.88 174 GLU A O 1
ATOM 1438 N N . LYS A 1 175 ? 18.699 11.514 0.897 1.00 86.75 175 LYS A N 1
ATOM 1439 C CA . LYS A 1 175 ? 17.948 10.292 0.666 1.00 86.75 175 LYS A CA 1
ATOM 1440 C C . LYS A 1 175 ? 17.192 10.299 -0.654 1.00 86.75 175 LYS A C 1
ATOM 1442 O O . LYS A 1 175 ? 17.173 9.275 -1.333 1.00 86.75 175 LYS A O 1
ATOM 1447 N N . GLN A 1 176 ? 16.641 11.439 -1.069 1.00 86.44 176 GLN A N 1
ATOM 1448 C CA . GLN A 1 176 ? 16.100 11.597 -2.422 1.00 86.44 176 GLN A CA 1
ATOM 1449 C C . GLN A 1 176 ? 17.167 11.256 -3.468 1.00 86.44 176 GLN A C 1
ATOM 1451 O O . GLN A 1 176 ? 16.906 10.475 -4.378 1.00 86.44 176 GLN A O 1
ATOM 1456 N N . ASN A 1 177 ? 18.395 11.752 -3.297 1.00 85.31 177 ASN A N 1
ATOM 1457 C CA . ASN A 1 177 ? 19.501 11.427 -4.196 1.00 85.31 177 ASN A CA 1
ATOM 1458 C C . ASN A 1 177 ? 19.883 9.938 -4.152 1.00 85.31 177 ASN A C 1
ATOM 1460 O O . ASN A 1 177 ? 20.240 9.375 -5.185 1.00 85.31 177 ASN A O 1
ATOM 1464 N N . GLN A 1 178 ? 19.822 9.284 -2.988 1.00 87.94 178 GLN A N 1
ATOM 1465 C CA . GLN A 1 178 ? 20.068 7.839 -2.871 1.00 87.94 178 GLN A CA 1
ATOM 1466 C C . GLN A 1 178 ? 18.988 7.002 -3.583 1.00 87.94 178 GLN A C 1
ATOM 1468 O O . GLN A 1 178 ? 19.320 6.044 -4.283 1.00 87.94 178 GLN A O 1
ATOM 1473 N N . GLU A 1 179 ? 17.713 7.375 -3.451 1.00 88.06 179 GLU A N 1
ATOM 1474 C CA . GLU A 1 179 ? 16.604 6.746 -4.182 1.00 88.06 179 GLU A CA 1
ATOM 1475 C C . GLU A 1 179 ? 16.771 6.933 -5.692 1.00 88.06 179 GLU A C 1
ATOM 1477 O O . GLU A 1 179 ? 16.722 5.966 -6.445 1.00 88.06 179 GLU A O 1
ATOM 1482 N N . LEU A 1 180 ? 17.062 8.157 -6.137 1.00 82.69 180 LEU A N 1
ATOM 1483 C CA . LEU A 1 180 ? 17.272 8.464 -7.551 1.00 82.69 180 LEU A CA 1
ATOM 1484 C C . LEU A 1 180 ? 18.460 7.695 -8.142 1.00 82.69 180 LEU A C 1
ATOM 1486 O O . LEU A 1 180 ? 18.336 7.136 -9.223 1.00 82.69 180 LEU A O 1
ATOM 1490 N N . LYS A 1 181 ? 19.574 7.555 -7.411 1.00 84.25 181 LYS A N 1
ATOM 1491 C CA . LYS A 1 181 ? 20.710 6.704 -7.824 1.00 84.25 181 LYS A CA 1
ATOM 1492 C C . LYS A 1 181 ? 20.351 5.224 -7.969 1.00 84.25 181 LYS A C 1
ATOM 1494 O O . LYS A 1 181 ? 21.058 4.502 -8.663 1.00 84.25 181 LYS A O 1
ATOM 1499 N N . SER A 1 182 ? 19.294 4.771 -7.299 1.00 82.06 182 SER A N 1
ATOM 1500 C CA . SER A 1 182 ? 18.810 3.390 -7.385 1.00 82.06 182 SER A CA 1
ATOM 1501 C C . SER A 1 182 ? 17.912 3.161 -8.609 1.00 82.06 182 SER A C 1
ATOM 1503 O O . SER A 1 182 ? 17.552 2.022 -8.893 1.00 82.06 182 SER A O 1
ATOM 1505 N N . VAL A 1 183 ? 17.563 4.221 -9.350 1.00 77.19 183 VAL A N 1
ATOM 1506 C CA . VAL A 1 183 ? 16.832 4.138 -10.619 1.00 77.19 183 VAL A CA 1
ATOM 1507 C C . VAL A 1 183 ? 17.836 3.899 -11.757 1.00 77.19 183 VAL A C 1
ATOM 1509 O O . VAL A 1 183 ? 18.708 4.744 -11.970 1.00 77.19 183 VAL A O 1
ATOM 1512 N N . PRO A 1 184 ? 17.712 2.806 -12.539 1.00 64.44 184 PRO A N 1
ATOM 1513 C CA . PRO A 1 184 ? 18.658 2.472 -13.611 1.00 64.44 184 PRO A CA 1
ATOM 1514 C C . PRO A 1 184 ? 18.873 3.589 -14.650 1.00 64.44 184 PRO A C 1
ATOM 1516 O O . PRO A 1 184 ? 19.959 3.713 -15.212 1.00 64.44 184 PRO A O 1
ATOM 1519 N N . TRP A 1 185 ? 17.861 4.434 -14.869 1.00 58.72 185 TRP A N 1
ATOM 1520 C CA . TRP A 1 185 ? 17.878 5.550 -15.822 1.00 58.72 185 TRP A CA 1
ATOM 1521 C C . TRP A 1 185 ? 18.296 6.896 -15.231 1.00 58.72 185 TRP A C 1
ATOM 1523 O O . TRP A 1 185 ? 18.272 7.896 -15.947 1.00 58.72 185 TRP A O 1
ATOM 1533 N N . PHE A 1 186 ? 18.761 6.966 -13.977 1.00 51.78 186 PHE A N 1
ATOM 1534 C CA . PHE A 1 186 ? 19.366 8.195 -13.433 1.00 51.78 186 PHE A CA 1
ATOM 1535 C C . PHE A 1 186 ? 20.765 8.470 -14.019 1.00 51.78 186 PHE A C 1
ATOM 1537 O O . PHE A 1 186 ? 21.680 8.968 -13.367 1.00 51.78 186 PHE A 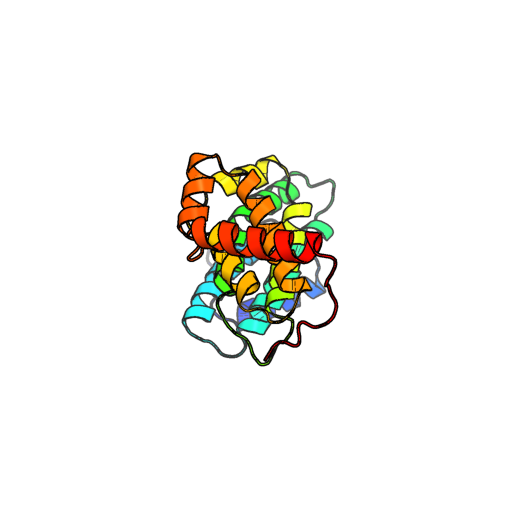O 1
ATOM 1544 N N . ASN A 1 187 ? 20.929 8.142 -15.297 1.00 46.12 187 ASN A N 1
ATOM 1545 C CA . ASN A 1 187 ? 21.929 8.683 -16.184 1.00 46.12 187 ASN A CA 1
ATOM 1546 C C . ASN A 1 187 ? 21.304 9.933 -16.824 1.00 46.12 187 ASN A C 1
ATOM 1548 O O . ASN A 1 187 ? 20.698 9.884 -17.894 1.00 46.12 187 ASN A O 1
ATOM 1552 N N . THR A 1 188 ? 21.432 11.065 -16.131 1.00 49.91 188 THR A N 1
ATOM 1553 C CA . THR A 1 188 ? 20.909 12.396 -16.502 1.00 49.91 188 THR A CA 1
ATOM 1554 C C . THR A 1 188 ? 21.165 12.804 -17.960 1.00 49.91 188 THR A C 1
ATOM 1556 O O . THR A 1 188 ? 20.383 13.558 -18.529 1.00 49.91 188 THR A O 1
ATOM 1559 N N . LYS A 1 189 ? 22.194 12.244 -18.609 1.00 45.16 189 LYS A N 1
ATOM 1560 C CA . LYS A 1 189 ? 22.537 12.503 -20.016 1.00 45.16 189 LYS A CA 1
ATOM 1561 C C . LYS A 1 189 ? 21.518 11.999 -21.045 1.00 45.16 189 LYS A C 1
ATOM 1563 O O . LYS A 1 189 ? 21.431 12.586 -22.118 1.00 45.16 189 LYS A O 1
ATOM 1568 N N . LEU A 1 190 ? 20.788 10.917 -20.768 1.00 46.44 190 LEU A N 1
ATOM 1569 C CA . LEU A 1 190 ? 19.819 10.358 -21.727 1.00 46.44 190 LEU A CA 1
ATOM 1570 C C . LEU A 1 190 ? 18.548 11.214 -21.780 1.00 46.44 190 LEU A C 1
ATOM 1572 O O . LEU A 1 190 ? 18.105 11.601 -22.856 1.00 46.44 190 LEU A O 1
ATOM 1576 N N . ILE A 1 191 ? 18.050 11.621 -20.610 1.00 51.91 191 ILE A N 1
ATOM 1577 C CA . ILE A 1 191 ? 16.856 12.464 -20.491 1.00 51.91 191 ILE A CA 1
ATOM 1578 C C . ILE A 1 191 ? 17.107 13.862 -21.072 1.00 51.91 191 ILE A C 1
ATOM 1580 O O . ILE A 1 191 ? 16.244 14.381 -21.768 1.00 51.91 191 ILE A O 1
ATOM 1584 N N . GLU A 1 192 ? 18.277 14.473 -20.854 1.00 48.38 192 GLU A N 1
ATOM 1585 C CA . GLU A 1 192 ? 18.583 15.787 -21.447 1.00 48.38 192 GLU A CA 1
ATOM 1586 C C . GLU A 1 192 ? 18.622 15.747 -22.979 1.00 48.38 192 GLU A C 1
ATOM 1588 O O . GLU A 1 192 ? 18.089 16.646 -23.631 1.00 48.38 192 GLU A O 1
ATOM 1593 N N . ASN A 1 193 ? 19.207 14.699 -23.562 1.00 51.00 193 ASN A N 1
ATOM 1594 C CA . ASN A 1 193 ? 19.310 14.576 -25.013 1.00 51.00 193 ASN A CA 1
ATOM 1595 C C . ASN A 1 193 ? 17.943 14.329 -25.658 1.00 51.00 193 ASN A C 1
ATOM 1597 O O . ASN A 1 193 ? 17.593 15.054 -26.594 1.00 51.00 193 ASN A O 1
ATOM 1601 N N . ASP A 1 194 ? 17.148 13.403 -25.118 1.00 56.22 194 ASP A N 1
ATOM 1602 C CA . ASP A 1 194 ? 15.828 13.067 -25.663 1.00 56.22 194 ASP A CA 1
ATOM 1603 C C . ASP A 1 194 ? 14.824 14.207 -25.452 1.00 56.22 194 ASP A C 1
ATOM 1605 O O . ASP A 1 194 ? 14.087 14.573 -26.368 1.00 56.22 194 ASP A O 1
ATOM 1609 N N . LEU A 1 195 ? 14.856 14.871 -24.291 1.00 48.16 195 LEU A N 1
ATOM 1610 C CA . LEU A 1 195 ? 14.017 16.041 -24.034 1.00 48.16 195 LEU A CA 1
ATOM 1611 C C . LEU A 1 195 ? 14.424 17.224 -24.929 1.00 48.16 195 LEU A C 1
ATOM 1613 O O . LEU A 1 195 ? 13.556 17.929 -25.442 1.00 48.16 195 LEU A O 1
ATOM 1617 N N . SER A 1 196 ? 15.723 17.426 -25.188 1.00 55.41 196 SER A N 1
ATOM 1618 C CA . SER A 1 196 ? 16.187 18.464 -26.123 1.00 55.41 196 SER A CA 1
ATOM 1619 C C . SER A 1 196 ? 15.783 18.178 -27.573 1.00 55.41 196 SER A C 1
ATOM 1621 O O . SER A 1 196 ? 15.496 19.117 -28.320 1.00 55.41 196 SER A O 1
ATOM 1623 N N . ALA A 1 197 ? 15.737 16.902 -27.970 1.00 59.81 197 ALA A N 1
ATOM 1624 C CA . ALA A 1 197 ? 15.311 16.474 -29.297 1.00 59.81 197 ALA A CA 1
ATOM 1625 C C . ALA A 1 197 ? 13.805 16.700 -29.482 1.00 59.81 197 ALA A C 1
ATOM 1627 O O . ALA A 1 197 ? 13.406 17.367 -30.436 1.00 59.81 197 ALA A O 1
ATOM 1628 N N . VAL A 1 198 ? 12.993 16.278 -28.509 1.00 58.47 198 VAL A N 1
ATOM 1629 C CA . VAL A 1 198 ? 11.537 16.491 -28.506 1.00 58.47 198 VAL A CA 1
ATOM 1630 C C . VAL A 1 198 ? 11.189 17.983 -28.472 1.00 58.47 198 VAL A C 1
ATOM 1632 O O . VAL A 1 198 ? 10.320 18.430 -29.217 1.00 58.47 198 VAL A O 1
ATOM 1635 N N . ILE A 1 199 ? 11.899 18.800 -27.684 1.00 55.88 199 ILE A N 1
ATOM 1636 C CA . ILE A 1 199 ? 11.706 20.262 -27.665 1.00 55.88 199 ILE A CA 1
ATOM 1637 C C . ILE A 1 199 ? 12.121 20.895 -29.003 1.00 55.88 199 ILE A C 1
ATOM 1639 O O . ILE A 1 199 ? 11.470 21.829 -29.476 1.00 55.88 199 ILE A O 1
ATOM 1643 N N . LYS A 1 200 ? 13.182 20.399 -29.653 1.00 57.72 200 LYS A N 1
ATOM 1644 C CA . LYS A 1 200 ? 13.585 20.863 -30.992 1.00 57.72 200 LYS A CA 1
ATOM 1645 C C . LYS A 1 200 ? 12.562 20.507 -32.068 1.00 57.72 200 LYS A C 1
ATOM 1647 O O . LYS A 1 200 ? 12.340 21.333 -32.949 1.00 57.72 200 LYS A O 1
ATOM 1652 N N . GLU A 1 201 ? 11.956 19.327 -32.018 1.00 56.81 201 GLU A N 1
ATOM 1653 C CA . GLU A 1 201 ? 10.898 18.924 -32.955 1.00 56.81 201 GLU A CA 1
ATOM 1654 C C . GLU A 1 201 ? 9.597 19.693 -32.711 1.00 56.81 201 GLU A C 1
ATOM 1656 O O . GLU A 1 201 ? 9.001 20.211 -33.657 1.00 56.81 201 GLU A O 1
ATOM 1661 N N . ALA A 1 202 ? 9.234 19.897 -31.443 1.00 48.19 202 ALA A N 1
ATOM 1662 C CA . ALA A 1 202 ? 8.096 20.722 -31.055 1.00 48.19 202 ALA A CA 1
ATOM 1663 C C . ALA A 1 202 ? 8.224 22.167 -31.561 1.00 48.19 202 ALA A C 1
ATOM 1665 O O . ALA A 1 202 ? 7.287 22.719 -32.137 1.00 48.19 202 ALA A O 1
ATOM 1666 N N . ASN A 1 203 ? 9.413 22.759 -31.421 1.00 52.34 203 ASN A N 1
ATOM 1667 C CA . ASN A 1 203 ? 9.705 24.112 -31.902 1.00 52.34 203 ASN A CA 1
ATOM 1668 C C . ASN A 1 203 ? 9.831 24.209 -33.433 1.00 52.34 203 ASN A C 1
ATOM 1670 O O . ASN A 1 203 ? 9.841 25.314 -33.973 1.00 52.34 203 ASN A O 1
ATOM 1674 N N . ARG A 1 204 ? 9.926 23.078 -34.144 1.00 53.94 204 ARG A N 1
ATOM 1675 C CA . ARG A 1 204 ? 9.910 23.008 -35.616 1.00 53.94 204 ARG A CA 1
ATOM 1676 C C . ARG A 1 204 ? 8.502 22.841 -36.195 1.00 53.94 204 ARG A C 1
ATOM 1678 O O . ARG A 1 204 ? 8.360 22.839 -37.414 1.00 53.94 204 ARG A O 1
ATOM 1685 N N . GLY A 1 205 ? 7.472 22.731 -35.350 1.00 51.03 205 GLY A N 1
ATOM 1686 C CA . GLY A 1 205 ? 6.070 22.705 -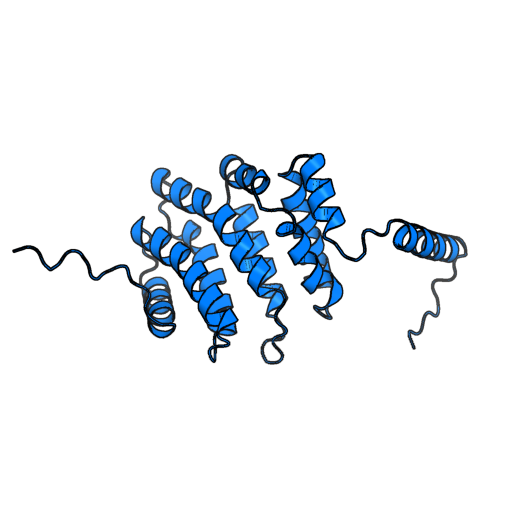35.775 1.00 51.03 205 GLY A CA 1
ATOM 1687 C C . GLY A 1 205 ? 5.649 21.447 -36.542 1.00 51.03 205 GLY A C 1
ATOM 1688 O O . GLY A 1 205 ? 4.630 21.477 -37.224 1.00 51.03 205 GLY A O 1
ATOM 1689 N N . GLN A 1 206 ? 6.404 20.349 -36.454 1.00 53.44 206 GLN A N 1
ATOM 1690 C CA . GLN A 1 206 ? 6.083 19.086 -37.125 1.00 53.44 206 GLN A CA 1
ATOM 1691 C C . GLN A 1 206 ? 5.719 18.015 -36.091 1.00 53.44 206 GLN A C 1
ATOM 1693 O O . GLN A 1 206 ? 6.523 17.154 -35.763 1.00 53.44 206 GLN A O 1
ATOM 1698 N N . PHE A 1 207 ? 4.489 18.071 -35.577 1.00 49.97 207 PHE A N 1
ATOM 1699 C CA . PHE A 1 207 ? 3.879 16.975 -34.807 1.00 49.97 207 PHE A CA 1
ATOM 1700 C C . PHE A 1 207 ? 2.936 16.123 -35.667 1.00 49.97 207 PHE A C 1
ATOM 1702 O O . PHE A 1 207 ? 1.969 15.554 -35.171 1.00 49.97 207 PHE A O 1
ATOM 1709 N N . GLU A 1 208 ? 3.202 16.012 -36.966 1.00 47.44 208 GLU A N 1
ATOM 1710 C CA . GLU A 1 208 ? 2.496 15.060 -37.817 1.00 47.44 208 GLU A CA 1
ATOM 1711 C C . GLU A 1 208 ? 3.502 14.076 -38.410 1.00 47.44 208 GLU A C 1
ATOM 1713 O O . GLU A 1 208 ? 4.348 14.444 -39.223 1.00 47.44 208 GLU A O 1
ATOM 1718 N N . ASN A 1 209 ? 3.347 12.814 -37.995 1.00 48.59 209 ASN A N 1
ATOM 1719 C CA . ASN A 1 209 ? 4.066 11.601 -38.406 1.00 48.59 209 ASN A CA 1
ATOM 1720 C C . ASN A 1 209 ? 5.264 11.175 -37.548 1.00 48.59 209 ASN A C 1
ATOM 1722 O O . ASN A 1 209 ? 6.384 11.070 -38.037 1.00 48.59 209 ASN A O 1
ATOM 1726 N N . VAL A 1 210 ? 4.988 10.727 -36.321 1.00 42.56 210 VAL A N 1
ATOM 1727 C CA . VAL A 1 210 ? 5.757 9.611 -35.753 1.00 42.56 210 VAL A CA 1
ATOM 1728 C C . VAL A 1 210 ? 4.858 8.377 -35.759 1.00 42.56 210 VAL A C 1
ATOM 1730 O O . VAL A 1 210 ? 4.040 8.169 -34.866 1.00 42.56 210 VAL A O 1
ATOM 1733 N N . ARG A 1 211 ? 4.973 7.564 -36.816 1.00 36.50 211 ARG A N 1
ATOM 1734 C CA . ARG A 1 211 ? 4.606 6.147 -36.733 1.00 36.50 211 ARG A CA 1
ATOM 1735 C C . ARG A 1 211 ? 5.765 5.452 -36.034 1.00 36.50 211 ARG A C 1
ATOM 1737 O O . ARG A 1 211 ? 6.861 5.410 -36.584 1.00 36.50 211 ARG A O 1
ATOM 1744 N N . PHE A 1 212 ? 5.516 4.937 -34.838 1.00 38.78 212 PHE A N 1
ATOM 1745 C CA . PHE A 1 212 ? 6.443 4.032 -34.173 1.00 38.78 212 PHE A CA 1
ATOM 1746 C C . PHE A 1 212 ? 6.496 2.727 -34.978 1.00 38.78 212 PHE A C 1
ATOM 1748 O O . PHE A 1 212 ? 5.452 2.122 -35.235 1.00 38.78 212 PHE A O 1
ATOM 1755 N N . ALA A 1 213 ? 7.695 2.357 -35.421 1.00 35.81 213 ALA A N 1
ATOM 1756 C CA . ALA A 1 213 ? 8.029 1.041 -35.953 1.00 35.81 213 ALA A CA 1
ATOM 1757 C C . ALA A 1 213 ? 8.956 0.345 -34.956 1.00 35.81 213 ALA A C 1
ATOM 1759 O O . ALA A 1 213 ? 9.798 1.063 -34.366 1.00 35.81 213 ALA A O 1
#